Protein AF-A0A346N189-F1 (afdb_monomer_lite)

Sequence (257 aa):
MRCTSTSGGGLPRALQELLIETRAGWAGIQPTSTRVDRTERSDAQQIDHRMLDIAALAWSRTFGNPSFMGRSRSMNRIALWLLATMVFLLTALFVAGKGWIFERHRPEILNLVETAEPADRHLPEPTRELLLFSSRSTASYAARLAVMQFHPEAARLGTTNWQLTWATWSLLIYLHLSEDERLALIARLAPTGKGRLGLSATSRELFGRPLDSLSEEEAAMLVVLVKAPSFSDRPEALARMRDRLIAKWREQKATKR

Structure (mmCIF, N/CA/C/O backbone):
data_AF-A0A346N189-F1
#
_entry.id   AF-A0A346N189-F1
#
loop_
_atom_site.group_PDB
_atom_site.id
_atom_site.type_symbol
_atom_site.label_atom_id
_atom_site.label_alt_id
_atom_site.label_comp_id
_atom_site.label_asym_id
_atom_site.label_entity_id
_atom_site.label_seq_id
_atom_site.pdbx_PDB_ins_code
_atom_site.Cartn_x
_atom_site.Cartn_y
_atom_site.Cartn_z
_atom_site.occupancy
_atom_site.B_iso_or_equiv
_atom_site.auth_seq_id
_atom_site.auth_comp_id
_atom_site.auth_asym_id
_atom_site.auth_atom_id
_atom_site.pdbx_PDB_model_num
ATOM 1 N N . MET A 1 1 ? 5.290 -39.700 25.024 1.00 49.12 1 MET A N 1
ATOM 2 C CA . MET A 1 1 ? 5.034 -38.797 23.880 1.00 49.12 1 MET A CA 1
ATOM 3 C C . MET A 1 1 ? 5.501 -37.400 24.268 1.00 49.12 1 MET A C 1
ATOM 5 O O . MET A 1 1 ? 4.948 -36.843 25.204 1.00 49.12 1 MET A O 1
ATOM 9 N N . ARG A 1 2 ? 6.585 -36.888 23.666 1.00 34.78 2 ARG A N 1
ATOM 10 C CA . ARG A 1 2 ? 7.097 -35.526 23.912 1.00 34.78 2 ARG A CA 1
ATOM 11 C C . ARG A 1 2 ? 6.641 -34.633 22.765 1.00 34.78 2 ARG A C 1
ATOM 13 O O . ARG A 1 2 ? 7.046 -34.864 21.632 1.00 34.78 2 ARG A O 1
ATOM 20 N N . CYS A 1 3 ? 5.807 -33.646 23.068 1.00 42.56 3 CYS A N 1
ATOM 21 C CA . CYS A 1 3 ? 5.421 -32.602 22.128 1.00 42.56 3 CYS A CA 1
ATOM 22 C C . CYS A 1 3 ? 6.587 -31.622 21.968 1.00 42.56 3 CYS A C 1
ATOM 24 O O . CYS A 1 3 ? 6.973 -30.944 22.919 1.00 42.56 3 CYS A O 1
ATOM 26 N N . THR A 1 4 ? 7.167 -31.564 20.774 1.00 52.03 4 THR A N 1
ATOM 27 C CA . THR A 1 4 ? 8.130 -30.533 20.387 1.00 52.03 4 THR A CA 1
ATOM 28 C C . THR A 1 4 ? 7.371 -29.265 20.011 1.00 52.03 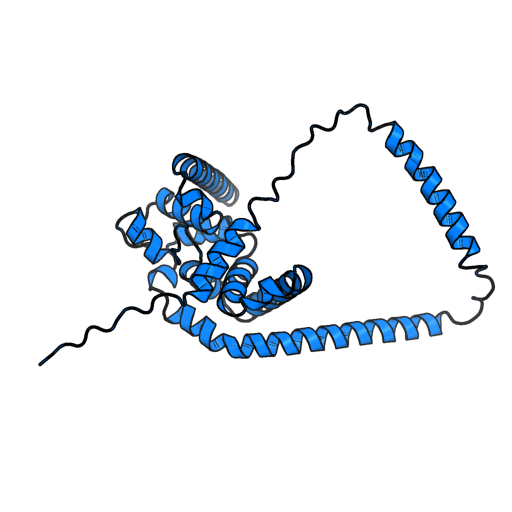4 THR A C 1
ATOM 30 O O . THR A 1 4 ? 6.634 -29.245 19.030 1.00 52.03 4 THR A O 1
ATOM 33 N N . SER A 1 5 ? 7.545 -28.225 20.825 1.00 43.84 5 SER A N 1
ATOM 34 C CA . SER A 1 5 ? 7.096 -26.855 20.573 1.00 43.84 5 SER A CA 1
ATOM 35 C C . SER A 1 5 ? 7.796 -26.293 19.333 1.00 43.84 5 SER A C 1
ATOM 37 O O . SER A 1 5 ? 9.021 -26.156 19.308 1.00 43.84 5 SER A O 1
ATOM 39 N N . THR A 1 6 ? 7.024 -25.989 18.292 1.00 42.91 6 THR A N 1
ATOM 40 C CA . THR A 1 6 ? 7.489 -25.283 17.097 1.00 42.91 6 THR A CA 1
ATOM 41 C C . THR A 1 6 ? 7.647 -23.804 17.445 1.00 42.91 6 THR A C 1
ATOM 43 O O . THR A 1 6 ? 6.675 -23.062 17.574 1.00 42.91 6 THR A O 1
ATOM 46 N N . SER A 1 7 ? 8.900 -23.398 17.648 1.00 45.69 7 SER A N 1
ATOM 47 C CA . SER A 1 7 ? 9.336 -22.015 17.840 1.00 45.69 7 SER A CA 1
ATOM 48 C C . SER A 1 7 ? 8.816 -21.123 16.706 1.00 45.69 7 SER A C 1
ATOM 50 O O . SER A 1 7 ? 9.059 -21.390 15.530 1.00 45.69 7 SER A O 1
ATOM 52 N N . GLY A 1 8 ? 8.060 -20.084 17.074 1.00 40.38 8 GLY A N 1
ATOM 53 C CA . GLY A 1 8 ? 7.509 -19.102 16.148 1.00 40.38 8 GLY A CA 1
ATOM 54 C C . GLY A 1 8 ? 8.612 -18.381 15.376 1.00 40.38 8 GLY A C 1
ATOM 55 O O . GLY A 1 8 ? 9.572 -17.883 15.963 1.00 40.38 8 GLY A O 1
ATOM 56 N N . GLY A 1 9 ? 8.456 -18.328 14.053 1.00 41.66 9 GLY A N 1
ATOM 57 C CA . GLY A 1 9 ? 9.347 -17.616 13.144 1.00 41.66 9 GLY A CA 1
ATOM 58 C C . GLY A 1 9 ? 9.345 -16.117 13.430 1.00 41.66 9 GLY A C 1
ATOM 59 O O . GLY A 1 9 ? 8.523 -15.373 12.901 1.00 41.66 9 GLY A O 1
ATOM 60 N N . GLY A 1 10 ? 10.270 -15.676 14.280 1.00 52.50 10 GLY A N 1
ATOM 61 C CA . GLY A 1 10 ? 10.614 -14.268 14.417 1.00 52.50 10 GLY A CA 1
ATOM 62 C C . GLY A 1 10 ? 11.229 -13.744 13.119 1.00 52.50 10 GLY A C 1
ATOM 63 O O . GLY A 1 10 ? 11.975 -14.452 12.441 1.00 52.50 10 GLY A O 1
ATOM 64 N N . LEU A 1 11 ? 10.916 -12.494 12.773 1.00 49.19 11 LEU A N 1
ATOM 65 C CA . LEU A 1 11 ? 11.524 -11.796 11.639 1.00 49.19 11 LEU A CA 1
ATOM 66 C C . LEU A 1 11 ? 13.060 -11.858 11.731 1.00 49.19 11 LEU A C 1
ATOM 68 O O . LEU A 1 11 ? 13.597 -11.588 12.813 1.00 49.19 11 LEU A O 1
ATOM 72 N N . PRO A 1 12 ? 13.770 -12.146 10.621 1.00 68.44 12 PRO A N 1
ATOM 73 C CA . PRO A 1 12 ? 15.226 -12.117 10.572 1.00 68.44 12 PRO A CA 1
ATOM 74 C C . PRO A 1 12 ? 15.754 -10.812 11.170 1.00 68.44 12 PRO A C 1
ATOM 76 O O . PRO A 1 12 ? 15.286 -9.730 10.817 1.00 68.44 12 PRO A O 1
ATOM 79 N N . ARG A 1 13 ? 16.750 -10.900 12.056 1.00 56.97 13 ARG A N 1
ATOM 80 C CA . ARG A 1 13 ? 17.366 -9.745 12.737 1.00 56.97 13 ARG A CA 1
ATOM 81 C C . ARG A 1 13 ? 17.772 -8.622 11.769 1.00 56.97 13 ARG A C 1
ATOM 83 O O . ARG A 1 13 ? 17.613 -7.451 12.089 1.00 56.97 13 ARG A O 1
ATOM 90 N N . ALA A 1 14 ? 18.176 -8.981 10.549 1.00 50.75 14 ALA A N 1
ATOM 91 C CA . ALA A 1 14 ? 18.496 -8.042 9.475 1.00 50.75 14 ALA A CA 1
ATOM 92 C C . ALA A 1 14 ? 17.311 -7.149 9.045 1.00 50.75 14 ALA A C 1
ATOM 94 O O . ALA A 1 14 ? 17.517 -5.980 8.735 1.00 50.75 14 ALA A O 1
ATOM 95 N N . LEU A 1 15 ? 16.073 -7.660 9.061 1.00 48.25 15 LEU A N 1
ATOM 96 C CA . LEU A 1 15 ? 14.867 -6.867 8.782 1.00 48.25 15 LEU A CA 1
ATOM 97 C C . LEU A 1 15 ? 14.514 -5.943 9.954 1.00 48.25 15 LEU A C 1
ATOM 99 O O . LEU A 1 15 ? 14.060 -4.822 9.731 1.00 48.25 15 LEU A O 1
ATOM 103 N N . GLN A 1 16 ? 14.768 -6.374 11.194 1.00 66.44 16 GLN A N 1
ATOM 104 C CA . GLN A 1 16 ? 14.564 -5.525 12.373 1.00 66.44 16 GLN A CA 1
ATOM 105 C C . GLN A 1 16 ? 15.540 -4.339 12.383 1.00 66.44 16 GLN A C 1
ATOM 107 O O . GLN A 1 16 ? 15.127 -3.210 12.637 1.00 66.44 16 GLN A O 1
ATOM 112 N N . GLU A 1 17 ? 16.809 -4.566 12.034 1.00 54.62 17 GLU A N 1
ATOM 113 C CA . GLU A 1 17 ? 17.823 -3.506 11.961 1.00 54.62 17 GLU A CA 1
ATOM 114 C C . GLU A 1 17 ? 17.572 -2.543 10.788 1.00 54.62 17 GLU A C 1
ATOM 116 O O . GLU A 1 17 ? 17.633 -1.327 10.977 1.00 54.62 17 GLU A O 1
ATOM 121 N N . LEU A 1 18 ? 17.148 -3.043 9.618 1.00 49.34 18 LEU A N 1
ATOM 122 C CA . LEU A 1 18 ? 16.787 -2.190 8.477 1.00 49.34 18 LEU A CA 1
ATOM 123 C C . LEU A 1 18 ? 15.575 -1.286 8.785 1.00 49.34 18 LEU A C 1
ATOM 125 O O . LEU A 1 18 ? 15.543 -0.124 8.374 1.00 49.34 18 LEU A O 1
ATOM 129 N N . LEU A 1 19 ? 14.586 -1.781 9.540 1.00 54.97 19 LEU A N 1
ATOM 130 C CA . LEU A 1 19 ? 13.422 -0.994 9.970 1.00 54.97 19 LEU A CA 1
ATOM 131 C C . LEU A 1 19 ? 13.787 0.095 10.994 1.00 54.97 19 LEU A C 1
ATOM 133 O O . LEU A 1 19 ? 13.159 1.156 11.001 1.00 54.97 19 LEU A O 1
ATOM 137 N N . ILE A 1 20 ? 14.812 -0.127 11.825 1.00 57.72 20 ILE A N 1
ATOM 138 C CA . ILE A 1 20 ? 15.336 0.878 12.764 1.00 57.72 20 ILE A CA 1
ATOM 139 C C . ILE A 1 20 ? 16.167 1.934 12.022 1.00 57.72 20 ILE A C 1
ATOM 141 O O . ILE A 1 20 ? 16.011 3.126 12.279 1.00 57.72 20 ILE A O 1
ATOM 145 N N . GLU A 1 21 ? 16.988 1.541 11.052 1.00 42.75 21 GLU A N 1
ATOM 146 C CA . GLU A 1 21 ? 17.835 2.473 10.296 1.00 42.75 21 GLU A CA 1
ATOM 147 C C . GLU A 1 21 ? 17.005 3.351 9.338 1.00 42.75 21 GLU A C 1
ATOM 149 O O . GLU A 1 21 ? 17.193 4.568 9.252 1.00 42.75 21 GLU A O 1
ATOM 154 N N . THR A 1 22 ? 15.952 2.778 8.742 1.00 48.91 22 THR A N 1
ATOM 155 C CA . THR A 1 22 ? 14.945 3.541 7.981 1.00 48.91 22 THR A CA 1
ATOM 156 C C . THR A 1 22 ? 14.143 4.491 8.890 1.00 48.91 22 THR A C 1
ATOM 158 O O . THR A 1 22 ? 13.596 5.481 8.415 1.00 48.91 22 THR A O 1
ATOM 161 N N . ARG A 1 23 ? 14.104 4.272 10.214 1.00 46.00 23 ARG A N 1
ATOM 162 C CA . ARG A 1 23 ? 13.470 5.193 11.181 1.00 46.00 23 ARG A CA 1
ATOM 163 C C . ARG A 1 23 ? 14.295 6.469 11.399 1.00 46.00 23 ARG A C 1
ATOM 165 O O . ARG A 1 23 ? 13.706 7.518 11.652 1.00 46.00 23 ARG A O 1
ATOM 172 N N . ALA A 1 24 ? 15.623 6.405 11.270 1.00 42.59 24 ALA A N 1
ATOM 173 C CA . ALA A 1 24 ? 16.519 7.546 11.486 1.00 42.59 24 ALA A CA 1
ATOM 174 C C . ALA A 1 24 ? 16.583 8.499 10.276 1.00 42.59 24 ALA A C 1
ATOM 176 O O . ALA A 1 24 ? 16.612 9.716 10.451 1.00 42.59 24 ALA A O 1
ATOM 177 N N . GLY A 1 25 ? 16.510 7.973 9.047 1.00 35.97 25 GLY A N 1
ATOM 178 C CA . GLY A 1 25 ? 16.603 8.786 7.823 1.00 35.97 25 GLY A CA 1
ATOM 179 C C . GLY A 1 25 ? 15.397 9.695 7.535 1.00 35.97 25 GLY A C 1
ATOM 180 O O . GLY A 1 25 ? 15.508 10.630 6.747 1.00 35.97 25 GLY A O 1
ATOM 181 N N . TRP A 1 26 ? 14.244 9.460 8.172 1.00 45.62 26 TRP A N 1
ATOM 182 C CA . TRP A 1 26 ? 12.984 10.152 7.845 1.00 45.62 26 TRP A CA 1
ATOM 183 C C . TRP A 1 26 ? 12.542 11.204 8.874 1.00 45.62 26 TRP A C 1
ATOM 185 O O . TRP A 1 26 ? 11.567 11.915 8.636 1.00 45.62 26 TRP A O 1
ATOM 195 N N . ALA A 1 27 ? 13.266 11.368 9.986 1.00 40.38 27 ALA A N 1
ATOM 196 C CA . ALA A 1 27 ? 13.008 12.439 10.954 1.00 40.38 27 ALA A CA 1
ATOM 197 C C . ALA A 1 27 ? 13.572 13.814 10.519 1.00 40.38 27 ALA A C 1
ATOM 199 O O . ALA A 1 27 ? 13.244 14.824 11.136 1.00 40.38 27 ALA A O 1
ATOM 200 N N . GLY A 1 28 ? 14.389 13.868 9.458 1.00 36.78 28 GLY A N 1
ATOM 201 C CA . GLY A 1 28 ? 15.152 15.059 9.054 1.00 36.78 28 GLY A CA 1
ATOM 202 C C . GLY A 1 28 ? 14.559 15.929 7.938 1.00 36.78 28 GLY A C 1
ATOM 203 O O . GLY A 1 28 ? 15.157 16.944 7.603 1.00 36.78 28 GLY A O 1
ATOM 204 N N . ILE A 1 29 ? 13.405 15.582 7.355 1.00 39.12 29 ILE A N 1
ATOM 205 C CA . ILE A 1 29 ? 12.776 16.378 6.280 1.00 39.12 29 ILE A CA 1
ATOM 206 C C . ILE A 1 29 ? 11.465 16.984 6.793 1.00 39.12 29 ILE A C 1
ATOM 208 O O . ILE A 1 29 ? 10.372 16.693 6.314 1.00 39.12 29 ILE A O 1
ATOM 212 N N . GLN A 1 30 ? 11.568 17.812 7.830 1.00 36.16 30 GLN A N 1
ATOM 213 C CA . GLN A 1 30 ? 10.567 18.845 8.085 1.00 36.16 30 GLN A CA 1
ATOM 214 C C . GLN A 1 30 ? 10.975 20.047 7.224 1.00 36.16 30 GLN A C 1
ATOM 216 O O . GLN A 1 30 ? 12.081 20.551 7.421 1.00 36.16 30 GLN A O 1
ATOM 221 N N . PRO A 1 31 ? 10.154 20.517 6.269 1.00 40.19 31 PRO A N 1
ATOM 222 C CA . PRO A 1 31 ? 10.397 21.815 5.662 1.00 40.19 31 PRO A CA 1
ATOM 223 C C . PRO A 1 31 ? 10.294 22.849 6.782 1.00 40.19 31 PRO A C 1
ATOM 225 O O . PRO A 1 31 ? 9.215 23.087 7.325 1.00 40.19 31 PRO A O 1
ATOM 228 N N . THR A 1 32 ? 11.429 23.419 7.175 1.00 42.50 32 THR A N 1
ATOM 229 C CA . THR A 1 32 ? 11.457 24.608 8.015 1.00 42.50 32 THR A CA 1
ATOM 230 C C . THR A 1 32 ? 10.647 25.667 7.281 1.00 42.50 32 THR A C 1
ATOM 232 O O . THR A 1 32 ? 11.029 26.131 6.210 1.00 42.50 32 THR A O 1
ATOM 235 N N . SER A 1 33 ? 9.470 26.004 7.810 1.00 42.69 33 SER A N 1
ATOM 236 C CA . SER A 1 33 ? 8.679 27.118 7.305 1.00 42.69 33 SER A CA 1
ATOM 237 C C . SER A 1 33 ? 9.413 28.401 7.679 1.00 42.69 33 SER A C 1
ATOM 239 O O . SER A 1 33 ? 9.107 29.043 8.685 1.00 42.69 33 SER A O 1
ATOM 241 N N . THR A 1 34 ? 10.434 28.756 6.907 1.00 48.66 34 THR A N 1
ATOM 242 C CA . THR A 1 34 ? 10.957 30.111 6.914 1.00 48.66 34 THR A CA 1
ATOM 243 C C . THR A 1 34 ? 9.815 31.002 6.442 1.00 48.66 34 THR A C 1
ATOM 245 O O . THR A 1 34 ? 9.287 30.882 5.337 1.00 48.66 34 THR A O 1
ATOM 248 N N . ARG A 1 35 ? 9.339 31.837 7.364 1.00 51.81 35 ARG A N 1
ATOM 249 C CA . ARG A 1 35 ? 8.385 32.905 7.103 1.00 51.81 35 ARG A CA 1
ATOM 250 C C . ARG A 1 35 ? 9.100 33.896 6.186 1.00 51.81 35 ARG A C 1
ATOM 252 O O . ARG A 1 35 ? 9.824 34.754 6.668 1.00 51.81 35 ARG A O 1
ATOM 259 N N . VAL A 1 36 ? 8.976 33.691 4.876 1.00 51.78 36 VAL A N 1
ATOM 260 C CA . VAL A 1 36 ? 9.537 34.589 3.862 1.00 51.78 36 VAL A CA 1
ATOM 261 C C . VAL A 1 36 ? 8.781 35.906 3.956 1.00 51.78 36 VAL A C 1
ATOM 263 O O . VAL A 1 36 ? 7.570 35.958 3.719 1.00 51.78 36 VAL A O 1
ATOM 266 N N . ASP A 1 37 ? 9.504 36.937 4.377 1.00 52.53 37 ASP A N 1
ATOM 267 C CA . ASP A 1 37 ? 9.003 38.294 4.500 1.00 52.53 37 ASP A CA 1
ATOM 268 C C . ASP A 1 37 ? 8.640 38.831 3.108 1.00 52.53 37 ASP A C 1
ATOM 270 O O . ASP A 1 37 ? 9.346 38.620 2.119 1.00 52.53 37 ASP A O 1
ATOM 274 N N . ARG A 1 38 ? 7.465 39.450 2.991 1.00 53.94 38 ARG A N 1
ATOM 275 C CA . ARG A 1 38 ? 6.795 39.699 1.697 1.00 53.94 38 ARG A CA 1
ATOM 276 C C . ARG A 1 38 ? 7.433 40.838 0.888 1.00 53.94 38 ARG A C 1
ATOM 278 O O . ARG A 1 38 ? 7.030 41.070 -0.249 1.00 53.94 38 ARG A O 1
ATOM 285 N N . THR A 1 39 ? 8.408 41.538 1.454 1.00 53.75 39 THR A N 1
ATOM 286 C CA . THR A 1 39 ? 9.046 42.736 0.892 1.00 53.75 39 THR A CA 1
ATOM 287 C C . THR A 1 39 ? 10.260 42.445 0.003 1.00 53.75 39 THR A C 1
ATOM 289 O O . THR A 1 39 ? 10.600 43.286 -0.818 1.00 53.75 39 THR A O 1
ATOM 292 N N . GLU A 1 40 ? 10.842 41.242 0.045 1.00 50.34 40 GLU A N 1
ATOM 293 C CA . GLU A 1 40 ? 12.015 40.862 -0.774 1.00 50.34 40 GLU A CA 1
ATOM 294 C C . GLU A 1 40 ? 11.670 40.320 -2.178 1.00 50.34 40 GLU A C 1
ATOM 296 O O . GLU A 1 40 ? 12.541 39.920 -2.949 1.00 50.34 40 GLU A O 1
ATOM 301 N N . ARG A 1 41 ? 10.382 40.287 -2.548 1.00 50.09 41 ARG A N 1
ATOM 302 C CA . ARG A 1 41 ? 9.936 39.708 -3.830 1.00 50.09 41 ARG A CA 1
ATOM 303 C C . ARG A 1 41 ? 10.073 40.649 -5.029 1.00 50.09 41 ARG A C 1
ATOM 305 O O . ARG A 1 41 ? 9.987 40.173 -6.156 1.00 50.09 41 ARG A O 1
ATOM 312 N N . SER A 1 42 ? 10.270 41.948 -4.801 1.00 54.41 42 SER A N 1
ATOM 313 C CA . SER A 1 42 ? 10.353 42.937 -5.884 1.00 54.41 42 SER A CA 1
ATOM 314 C C . SER A 1 42 ? 11.730 42.962 -6.557 1.00 54.41 42 SER A C 1
ATOM 316 O O . SER A 1 42 ? 11.807 43.125 -7.772 1.00 54.41 42 SER A O 1
ATOM 318 N N . ASP A 1 43 ? 12.807 42.709 -5.810 1.00 53.69 43 ASP A N 1
ATOM 319 C CA . ASP A 1 43 ? 14.173 42.847 -6.339 1.00 53.69 43 ASP A CA 1
ATOM 320 C C . ASP A 1 43 ? 14.673 41.559 -7.011 1.00 53.69 43 ASP A C 1
ATOM 322 O O . ASP A 1 43 ? 15.407 41.603 -8.001 1.00 53.69 43 ASP A O 1
ATOM 326 N N . ALA A 1 44 ? 14.195 40.393 -6.559 1.00 54.62 44 ALA A N 1
ATOM 327 C CA . ALA A 1 44 ? 14.525 39.105 -7.171 1.00 54.62 44 ALA A CA 1
ATOM 328 C C . ALA A 1 44 ? 13.966 38.960 -8.600 1.00 54.62 44 ALA A C 1
ATOM 330 O O . ALA A 1 44 ? 14.571 38.287 -9.433 1.00 54.62 44 ALA A O 1
ATOM 331 N N . GLN A 1 45 ? 12.851 39.628 -8.920 1.00 55.62 45 GLN A N 1
ATOM 332 C CA . GLN A 1 45 ? 12.254 39.566 -10.258 1.00 55.62 45 GLN A CA 1
ATOM 333 C C . GLN A 1 45 ? 13.018 40.416 -11.290 1.00 55.62 45 GLN A C 1
ATOM 335 O O . GLN A 1 45 ? 12.954 40.140 -12.487 1.00 55.62 45 GLN A O 1
ATOM 340 N N . GLN A 1 46 ? 13.784 41.420 -10.846 1.00 53.41 46 GLN A N 1
ATOM 341 C CA . GLN A 1 46 ? 14.547 42.297 -11.738 1.00 53.41 46 GLN A CA 1
ATOM 342 C C . GLN A 1 46 ? 15.931 41.729 -12.109 1.00 53.41 46 GLN A C 1
ATOM 344 O O . GLN A 1 46 ? 16.487 42.088 -13.149 1.00 53.41 46 GLN A O 1
ATOM 349 N N . ILE A 1 47 ? 16.472 40.804 -11.308 1.00 58.47 47 ILE A N 1
ATOM 350 C CA . ILE A 1 47 ? 17.767 40.148 -11.566 1.00 58.47 47 ILE A CA 1
ATOM 351 C C . ILE A 1 47 ? 17.637 39.019 -12.609 1.00 58.47 47 ILE A C 1
ATOM 353 O O . ILE A 1 47 ? 18.565 38.795 -13.390 1.00 58.47 47 ILE A O 1
ATOM 357 N N . ASP A 1 48 ? 16.476 38.366 -12.699 1.00 60.19 48 ASP A N 1
ATOM 358 C CA . ASP A 1 48 ? 16.293 37.171 -13.538 1.00 60.19 48 ASP A CA 1
ATOM 359 C C . ASP A 1 48 ? 16.329 37.476 -15.050 1.00 60.19 48 ASP A C 1
ATOM 361 O O . ASP A 1 48 ? 16.928 36.743 -15.840 1.00 60.19 48 ASP A O 1
ATOM 365 N N . HIS A 1 49 ? 15.786 38.622 -15.473 1.00 66.19 49 HIS A N 1
ATOM 366 C CA . HIS A 1 49 ? 15.770 38.993 -16.893 1.00 66.19 49 HIS A CA 1
ATOM 367 C C . HIS A 1 49 ? 17.174 39.256 -17.463 1.00 66.19 49 HIS A C 1
ATOM 369 O O . HIS A 1 49 ? 17.462 38.858 -18.590 1.00 66.19 49 HIS A O 1
ATOM 375 N N . ARG A 1 50 ? 18.088 39.845 -16.676 1.00 72.81 50 ARG A N 1
ATOM 376 C CA . ARG A 1 50 ? 19.464 40.115 -17.134 1.00 72.81 50 ARG A CA 1
ATOM 377 C C . ARG A 1 50 ? 20.314 38.848 -17.247 1.00 72.81 50 ARG A C 1
ATOM 379 O O . ARG A 1 50 ? 21.175 38.777 -18.119 1.00 72.81 50 ARG A O 1
ATOM 386 N N . MET A 1 51 ? 20.074 37.846 -16.398 1.00 73.56 51 MET A N 1
ATOM 387 C CA . MET A 1 51 ? 20.752 36.546 -16.488 1.00 73.56 51 MET A CA 1
ATOM 388 C C . MET A 1 51 ? 20.307 35.760 -17.727 1.00 73.56 51 MET A C 1
ATOM 390 O O . MET A 1 51 ? 21.147 35.149 -18.389 1.00 73.56 51 MET A O 1
ATOM 394 N N . LEU A 1 52 ? 19.020 35.824 -18.089 1.00 74.75 52 LEU A N 1
ATOM 395 C CA . LEU A 1 52 ? 18.506 35.190 -19.307 1.00 74.75 52 LEU A CA 1
ATOM 396 C C . LEU A 1 52 ? 19.097 35.809 -20.582 1.00 74.75 52 LEU A C 1
ATOM 398 O O . LEU A 1 52 ? 19.468 35.064 -21.488 1.00 74.75 52 LEU A O 1
ATOM 402 N N . ASP A 1 53 ? 19.282 37.131 -20.631 1.00 78.69 53 ASP A N 1
ATOM 403 C CA . ASP A 1 53 ? 19.915 37.800 -21.777 1.00 78.69 53 ASP A CA 1
ATOM 404 C C . ASP A 1 53 ? 21.401 37.426 -21.921 1.00 78.69 53 ASP A C 1
ATOM 406 O O . ASP A 1 53 ? 21.883 37.169 -23.028 1.00 78.69 53 ASP A O 1
ATOM 410 N N . ILE A 1 54 ? 22.134 37.322 -20.805 1.00 79.50 54 ILE A N 1
ATOM 411 C CA . ILE A 1 54 ? 23.545 36.902 -20.807 1.00 79.50 54 ILE A CA 1
ATOM 412 C C . ILE A 1 54 ? 23.672 35.427 -21.212 1.00 79.50 54 ILE A C 1
ATOM 414 O O . ILE A 1 54 ? 24.542 35.085 -22.016 1.00 79.50 54 ILE A O 1
ATOM 418 N N . ALA A 1 55 ? 22.789 34.556 -20.715 1.00 76.88 55 ALA A N 1
ATOM 419 C CA . ALA A 1 55 ? 22.756 33.150 -21.104 1.00 76.88 55 ALA A CA 1
ATOM 420 C C . ALA A 1 55 ? 22.392 32.978 -22.589 1.00 76.88 55 ALA A C 1
ATOM 422 O O . ALA A 1 55 ? 23.022 32.178 -23.279 1.00 76.88 55 ALA A O 1
ATOM 423 N N . ALA A 1 56 ? 21.449 33.765 -23.117 1.00 74.25 56 ALA A N 1
ATOM 424 C CA . ALA A 1 56 ? 21.083 33.757 -24.534 1.00 74.25 56 ALA A CA 1
ATOM 425 C C . ALA A 1 56 ? 22.223 34.268 -25.439 1.00 74.25 56 ALA A C 1
ATOM 427 O O . ALA A 1 56 ? 22.485 33.700 -26.506 1.00 74.25 56 ALA A O 1
ATOM 428 N N . LEU A 1 57 ? 22.965 35.292 -25.004 1.00 78.50 57 LEU A N 1
ATOM 429 C CA . LEU A 1 57 ? 24.152 35.788 -25.710 1.00 78.50 57 LEU A CA 1
ATOM 430 C C . LEU A 1 57 ? 25.308 34.781 -25.677 1.00 78.50 57 LEU A C 1
ATOM 432 O O . LEU A 1 57 ? 25.950 34.556 -26.702 1.00 78.50 57 LEU A O 1
ATOM 436 N N . ALA A 1 58 ? 25.550 34.124 -24.541 1.00 79.38 58 ALA A N 1
ATOM 437 C CA . ALA A 1 58 ? 26.552 33.065 -24.434 1.00 79.38 58 ALA A CA 1
ATOM 438 C C . ALA A 1 58 ? 26.173 31.842 -25.286 1.00 79.38 58 ALA A C 1
ATOM 440 O O . ALA A 1 58 ? 27.011 31.305 -26.014 1.00 79.38 58 ALA A O 1
ATOM 441 N N . TRP A 1 59 ? 24.901 31.439 -25.271 1.00 73.75 59 TRP A N 1
ATOM 442 C CA . TRP A 1 59 ? 24.390 30.337 -26.084 1.00 73.75 59 TRP A CA 1
ATOM 443 C C . TRP A 1 59 ? 24.511 30.629 -27.584 1.00 73.75 59 TRP A C 1
ATOM 445 O O . TRP A 1 59 ? 25.045 29.809 -28.325 1.00 73.75 59 TRP A O 1
ATOM 455 N N . SER A 1 60 ? 24.101 31.815 -28.040 1.00 72.19 60 SER A N 1
ATOM 456 C CA . SER A 1 60 ? 24.197 32.194 -29.460 1.00 72.19 60 SER A CA 1
ATOM 457 C C . SER A 1 60 ? 25.641 32.322 -29.965 1.00 72.19 60 SER A C 1
ATOM 459 O O . SER A 1 60 ? 25.902 32.036 -31.134 1.00 72.19 60 SER A O 1
ATOM 461 N N . ARG A 1 61 ? 26.598 32.676 -29.093 1.00 77.31 61 ARG A N 1
ATOM 462 C CA . ARG A 1 61 ? 28.037 32.671 -29.420 1.00 77.31 61 ARG A CA 1
ATOM 463 C C . ARG A 1 61 ? 28.630 31.269 -29.509 1.00 77.31 61 ARG A C 1
ATOM 465 O O . ARG A 1 61 ? 29.527 31.049 -30.317 1.00 77.31 61 ARG A O 1
ATOM 472 N N . THR A 1 62 ? 28.151 30.347 -28.677 1.00 77.25 62 THR A N 1
ATOM 473 C CA . THR A 1 62 ? 28.699 28.984 -28.588 1.00 77.25 62 THR A CA 1
ATOM 474 C C . THR A 1 62 ? 28.081 28.061 -29.644 1.00 77.25 62 THR A C 1
ATOM 476 O O . THR A 1 62 ? 28.761 27.197 -30.189 1.00 77.25 62 THR A O 1
ATOM 479 N N . PHE A 1 63 ? 26.816 28.288 -30.005 1.00 71.31 63 PHE A N 1
ATOM 480 C CA . PHE A 1 63 ? 26.057 27.502 -30.984 1.00 71.31 63 PHE A CA 1
ATOM 481 C C . PHE A 1 63 ? 25.783 28.304 -32.264 1.00 71.31 63 PHE A C 1
ATOM 483 O O . PHE A 1 63 ? 24.637 28.497 -32.665 1.00 71.31 63 PHE A O 1
ATOM 490 N N . GLY A 1 64 ? 26.860 28.806 -32.869 1.00 53.09 64 GLY A N 1
ATOM 491 C CA . GLY A 1 64 ? 26.860 29.766 -33.970 1.00 53.09 64 GLY A CA 1
ATOM 492 C C . GLY A 1 64 ? 25.876 29.523 -35.128 1.00 53.09 64 GLY A C 1
ATOM 493 O O . GLY A 1 64 ? 25.612 28.403 -35.549 1.00 53.09 64 GLY A O 1
ATOM 494 N N . ASN A 1 65 ? 25.402 30.654 -35.657 1.00 54.53 65 ASN A N 1
ATOM 495 C CA . ASN A 1 65 ? 24.874 30.933 -36.999 1.00 54.53 65 ASN A CA 1
ATOM 496 C C . ASN A 1 65 ? 24.022 29.826 -37.691 1.00 54.53 65 ASN A C 1
ATOM 498 O O . ASN A 1 65 ? 24.567 28.932 -38.340 1.00 54.53 65 ASN A O 1
ATOM 502 N N . PRO A 1 66 ? 22.674 29.929 -37.689 1.00 57.78 66 PRO A N 1
ATOM 503 C CA . PRO A 1 66 ? 21.765 28.937 -38.287 1.00 57.78 66 PRO A CA 1
ATOM 504 C C . PRO A 1 66 ? 21.757 28.900 -39.831 1.00 57.78 66 PRO A C 1
ATOM 506 O O . PRO A 1 66 ? 20.941 28.201 -40.434 1.00 57.78 66 PRO A O 1
ATOM 509 N N . SER A 1 67 ? 22.663 29.612 -40.505 1.00 60.81 67 SER A N 1
ATOM 510 C CA . SER A 1 67 ? 22.733 29.679 -41.974 1.00 60.81 67 SER A CA 1
ATOM 511 C C . SER A 1 67 ? 23.196 28.378 -42.654 1.00 60.81 67 SER A C 1
ATOM 513 O O . SER A 1 67 ? 23.099 28.266 -43.873 1.00 60.81 67 SER A O 1
ATOM 515 N N . PHE A 1 68 ? 23.584 27.344 -41.896 1.00 55.75 68 PHE A N 1
ATOM 516 C CA . PHE A 1 68 ? 23.897 26.011 -42.437 1.00 55.75 68 PHE A CA 1
ATOM 517 C C . PHE A 1 68 ? 22.682 25.056 -42.567 1.00 55.75 68 PHE A C 1
ATOM 519 O O . PHE A 1 68 ? 22.842 23.908 -42.975 1.00 55.75 68 PHE A O 1
ATOM 526 N N . MET A 1 69 ? 21.449 25.504 -42.277 1.00 54.84 69 MET A N 1
ATOM 527 C CA . MET A 1 69 ? 20.224 24.670 -42.285 1.00 54.84 69 MET A CA 1
ATOM 528 C C . MET A 1 69 ? 19.334 24.817 -43.540 1.00 54.84 69 MET A C 1
ATOM 530 O O . MET A 1 69 ? 18.108 24.754 -43.469 1.00 54.84 69 MET A O 1
ATOM 534 N N . GLY A 1 70 ? 19.927 24.968 -44.727 1.00 59.84 70 GLY A N 1
ATOM 535 C CA . GLY A 1 70 ? 19.176 25.041 -45.992 1.00 59.84 70 GLY A CA 1
ATOM 536 C C . GLY A 1 70 ? 18.699 23.695 -46.567 1.00 59.84 70 GLY A C 1
ATOM 537 O O . GLY A 1 70 ? 17.911 23.673 -47.510 1.00 59.84 70 GLY A O 1
ATOM 538 N N . ARG A 1 71 ? 19.158 22.549 -46.042 1.00 55.19 71 ARG A N 1
ATOM 539 C CA . ARG A 1 71 ? 18.915 21.235 -46.667 1.00 55.19 71 ARG A CA 1
ATOM 540 C C . ARG A 1 71 ? 18.887 20.109 -45.625 1.00 55.19 71 ARG A C 1
ATOM 542 O O . ARG A 1 71 ? 19.932 19.584 -45.275 1.00 55.19 71 ARG A O 1
ATOM 549 N N . SER A 1 72 ? 17.694 19.765 -45.122 1.00 60.66 72 SER A N 1
ATOM 550 C CA . SER A 1 72 ? 17.277 18.412 -44.659 1.00 60.66 72 SER A CA 1
ATOM 551 C C . SER A 1 72 ? 16.271 18.423 -43.492 1.00 60.66 72 SER A C 1
ATOM 553 O O . SER A 1 72 ? 16.440 17.772 -42.462 1.00 60.66 72 SER A O 1
ATOM 555 N N . ARG A 1 73 ? 15.107 19.062 -43.678 1.00 71.12 73 ARG A N 1
ATOM 556 C CA . ARG A 1 73 ? 13.959 18.827 -42.773 1.00 71.12 73 ARG A CA 1
ATOM 557 C C . ARG A 1 73 ? 13.609 17.331 -42.630 1.00 71.12 73 ARG A C 1
ATOM 559 O O . ARG A 1 73 ? 13.008 16.943 -41.634 1.00 71.12 73 ARG A O 1
ATOM 566 N N . SER A 1 74 ? 13.993 16.495 -43.600 1.00 72.88 74 SER A N 1
ATOM 567 C CA . SER A 1 74 ? 13.849 15.037 -43.568 1.00 72.88 74 SER A CA 1
ATOM 568 C C . SER A 1 74 ? 14.877 14.314 -42.682 1.00 72.88 74 SER A C 1
ATOM 570 O O . SER A 1 74 ? 14.475 13.407 -41.957 1.00 72.88 74 SER A O 1
ATOM 572 N N . MET A 1 75 ? 16.161 14.704 -42.661 1.00 77.75 75 MET A N 1
ATOM 573 C CA . MET A 1 75 ? 17.183 14.004 -41.852 1.00 77.75 75 MET A CA 1
ATOM 574 C C . MET A 1 75 ? 16.955 14.187 -40.350 1.00 77.75 75 MET A C 1
ATOM 576 O O . MET A 1 75 ? 17.074 13.221 -39.600 1.00 77.75 75 MET A O 1
ATOM 580 N N . ASN A 1 76 ? 16.525 15.375 -39.913 1.00 84.69 76 ASN A N 1
ATOM 581 C CA . ASN A 1 76 ? 16.237 15.620 -38.495 1.00 84.69 76 ASN A CA 1
ATOM 582 C C . ASN A 1 76 ? 15.080 14.754 -37.978 1.00 84.69 76 ASN A C 1
ATOM 584 O O . ASN A 1 76 ? 15.098 14.318 -36.830 1.00 84.69 76 ASN A O 1
ATOM 588 N N . ARG A 1 77 ? 14.086 14.459 -38.828 1.00 88.25 77 ARG A N 1
ATOM 589 C CA . ARG A 1 77 ? 12.971 13.575 -38.462 1.00 88.25 77 ARG A CA 1
ATOM 590 C C . ARG A 1 77 ? 13.447 12.143 -38.273 1.00 88.25 77 ARG A C 1
ATOM 592 O O . ARG A 1 77 ? 13.091 11.530 -37.277 1.00 88.25 77 ARG A O 1
ATOM 599 N N . ILE A 1 78 ? 14.263 11.627 -39.194 1.00 90.94 78 ILE A N 1
ATOM 600 C CA . ILE A 1 78 ? 14.794 10.261 -39.098 1.00 90.94 78 ILE A CA 1
ATOM 601 C C . ILE A 1 78 ? 15.649 10.115 -37.835 1.00 90.94 78 ILE A C 1
ATOM 603 O O . ILE A 1 78 ? 15.433 9.185 -37.066 1.00 90.94 78 ILE A O 1
ATOM 607 N N . ALA A 1 79 ? 16.554 11.063 -37.572 1.00 89.69 79 ALA A N 1
ATOM 608 C CA . ALA A 1 79 ? 17.375 11.051 -36.363 1.00 89.69 79 ALA A CA 1
ATOM 609 C C . ALA A 1 79 ? 16.524 11.078 -35.079 1.00 89.69 79 ALA A C 1
ATOM 611 O O . ALA A 1 79 ? 16.779 10.309 -34.154 1.00 89.69 79 ALA A O 1
ATOM 612 N N . LEU A 1 80 ? 15.474 11.907 -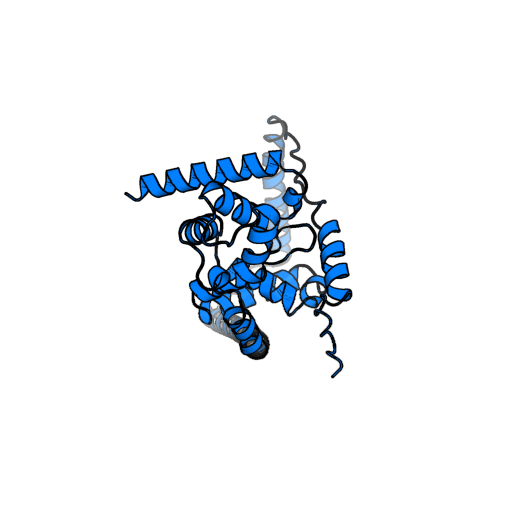35.042 1.00 93.62 80 LEU A N 1
ATOM 613 C CA . LEU A 1 80 ? 14.550 11.966 -33.910 1.00 93.62 80 LEU A CA 1
ATOM 614 C C . LEU A 1 80 ? 13.774 10.651 -33.720 1.00 93.62 80 LEU A C 1
ATOM 616 O O . LEU A 1 80 ? 13.645 10.185 -32.592 1.00 93.62 80 LEU A O 1
ATOM 620 N N . TRP A 1 81 ? 13.297 10.027 -34.803 1.00 96.38 81 TRP A N 1
ATOM 621 C CA . TRP A 1 81 ? 12.626 8.722 -34.751 1.00 96.38 81 TRP A CA 1
ATOM 622 C C . TRP A 1 81 ? 13.559 7.609 -34.267 1.00 96.38 81 TRP A C 1
ATOM 624 O O . TRP A 1 81 ? 13.147 6.789 -33.447 1.00 96.38 81 TRP A O 1
ATOM 634 N N . LEU A 1 82 ? 14.816 7.593 -34.720 1.00 96.31 82 LEU A N 1
ATOM 635 C CA . LEU A 1 82 ? 15.819 6.632 -34.254 1.00 96.31 82 LEU A CA 1
ATOM 636 C C . LEU A 1 82 ? 16.110 6.811 -32.761 1.00 96.31 82 LEU A C 1
ATOM 638 O O . LEU A 1 82 ? 16.107 5.830 -32.020 1.00 96.31 82 LEU A O 1
ATOM 642 N N . LEU A 1 83 ? 16.283 8.054 -32.302 1.00 95.31 83 LEU A N 1
ATOM 643 C CA . LEU A 1 83 ? 16.475 8.363 -30.884 1.00 95.31 83 LEU A CA 1
ATOM 644 C C . LEU A 1 83 ? 15.268 7.924 -30.045 1.00 95.31 83 LEU A C 1
ATOM 646 O O . LEU A 1 83 ? 15.439 7.246 -29.034 1.00 95.31 83 LEU A O 1
ATOM 650 N N . ALA A 1 84 ? 14.051 8.258 -30.478 1.00 96.00 84 ALA A N 1
ATOM 651 C CA . ALA A 1 84 ? 12.825 7.861 -29.792 1.00 96.00 84 ALA A CA 1
ATOM 652 C C . ALA A 1 84 ? 12.682 6.333 -29.717 1.00 96.00 84 ALA A C 1
ATOM 654 O O . ALA A 1 84 ? 12.365 5.792 -28.658 1.00 96.00 84 ALA A O 1
ATOM 655 N N . THR A 1 85 ? 12.982 5.630 -30.812 1.00 96.75 85 THR A N 1
ATOM 656 C CA . THR A 1 85 ? 12.951 4.161 -30.870 1.00 96.75 85 THR A CA 1
ATOM 657 C C . THR A 1 85 ? 13.985 3.549 -29.930 1.00 96.75 85 THR A C 1
ATOM 659 O O . THR A 1 85 ? 13.670 2.619 -29.193 1.00 96.75 85 THR A O 1
ATOM 662 N N . MET A 1 86 ? 15.203 4.094 -29.890 1.00 97.12 86 MET A N 1
ATOM 663 C CA . MET A 1 86 ? 16.248 3.636 -28.975 1.00 97.12 86 MET A CA 1
ATOM 664 C C . MET A 1 86 ? 15.828 3.810 -27.508 1.00 97.12 86 MET A C 1
ATOM 666 O O . MET A 1 86 ? 15.938 2.871 -26.723 1.00 97.12 86 MET A O 1
ATOM 670 N N . VAL A 1 87 ? 15.290 4.978 -27.141 1.00 95.88 87 VAL A N 1
ATOM 671 C CA . VAL A 1 87 ? 14.782 5.242 -25.782 1.00 95.88 87 VAL A CA 1
ATOM 672 C C . VAL A 1 87 ? 13.629 4.300 -25.429 1.00 95.88 87 VAL A C 1
ATOM 674 O O . VAL A 1 87 ? 13.578 3.777 -24.312 1.00 95.88 87 VAL A O 1
ATOM 677 N N . PHE A 1 88 ? 12.726 4.044 -26.377 1.00 95.88 88 PHE A N 1
ATOM 678 C CA . PHE A 1 88 ? 11.626 3.102 -26.199 1.00 95.88 88 PHE A CA 1
ATOM 679 C C . PHE A 1 88 ? 12.137 1.679 -25.948 1.00 95.88 88 PHE A C 1
ATOM 681 O O . PHE A 1 88 ? 11.726 1.058 -24.973 1.00 95.88 88 PHE A O 1
ATOM 688 N N . LEU A 1 89 ? 13.074 1.184 -26.761 1.00 96.75 89 LEU A N 1
ATOM 689 C CA . LEU A 1 89 ? 13.654 -0.153 -26.597 1.00 96.75 89 LEU A CA 1
ATOM 690 C C . LEU A 1 89 ? 14.393 -0.305 -25.264 1.00 96.75 89 LEU A C 1
ATOM 692 O O . LEU A 1 89 ? 14.221 -1.316 -24.587 1.00 96.75 89 LEU A O 1
ATOM 696 N N . LEU A 1 90 ? 15.165 0.704 -24.849 1.00 93.56 90 LEU A N 1
ATOM 697 C CA . LEU A 1 90 ? 15.851 0.691 -23.553 1.00 93.56 90 LEU A CA 1
ATOM 698 C C . LEU A 1 90 ? 14.860 0.654 -22.386 1.00 93.56 90 LEU A C 1
ATOM 700 O O . LEU A 1 90 ? 15.056 -0.084 -21.421 1.00 93.56 90 LEU A O 1
ATOM 704 N N . THR A 1 91 ? 13.766 1.406 -22.496 1.00 89.50 91 THR A N 1
ATOM 705 C CA . THR A 1 91 ? 12.701 1.423 -21.488 1.00 89.50 91 THR A CA 1
ATOM 706 C C . THR A 1 91 ? 11.953 0.090 -21.459 1.00 89.50 91 THR A C 1
ATOM 708 O O . THR A 1 91 ? 11.724 -0.457 -20.384 1.00 89.50 91 THR A O 1
ATOM 711 N N . ALA A 1 92 ? 11.620 -0.473 -22.623 1.00 91.25 92 ALA A N 1
ATOM 712 C CA . ALA A 1 92 ? 10.977 -1.777 -22.743 1.00 91.25 92 ALA A CA 1
ATOM 713 C C . ALA A 1 92 ? 11.851 -2.891 -22.151 1.00 91.25 92 ALA A C 1
ATOM 715 O O . ALA A 1 92 ? 11.353 -3.711 -21.385 1.00 91.25 92 ALA A O 1
ATOM 716 N N . LEU A 1 93 ? 13.159 -2.881 -22.428 1.00 93.19 93 LEU A N 1
ATOM 717 C CA . LEU A 1 93 ? 14.105 -3.836 -21.853 1.00 93.19 93 LEU A CA 1
ATOM 718 C C . LEU A 1 93 ? 14.202 -3.693 -20.327 1.00 93.19 93 LEU A C 1
ATOM 720 O O . LEU A 1 93 ? 14.205 -4.695 -19.614 1.00 93.19 93 LEU A O 1
ATOM 724 N N . PHE A 1 94 ? 14.230 -2.461 -19.815 1.00 88.12 94 PHE A N 1
ATOM 725 C CA . PHE A 1 94 ? 14.228 -2.199 -18.375 1.00 88.12 94 PHE A CA 1
ATOM 726 C C . PHE A 1 94 ? 12.954 -2.728 -17.699 1.00 88.12 94 PHE A C 1
ATOM 728 O O . PHE A 1 94 ? 13.034 -3.421 -16.682 1.00 88.12 94 PHE A O 1
ATOM 735 N N . VAL A 1 95 ? 11.784 -2.450 -18.282 1.00 86.69 95 VAL A N 1
ATOM 736 C CA . VAL A 1 95 ? 10.492 -2.943 -17.784 1.00 86.69 95 VAL A CA 1
ATOM 737 C C . VAL A 1 95 ? 10.422 -4.465 -17.869 1.00 86.69 95 VAL A C 1
ATOM 739 O O . VAL A 1 95 ? 9.980 -5.084 -16.909 1.00 86.69 95 VAL A O 1
ATOM 742 N N . ALA A 1 96 ? 10.910 -5.084 -18.947 1.00 91.38 96 ALA A N 1
ATOM 743 C CA . ALA A 1 96 ? 10.959 -6.539 -19.086 1.00 91.38 96 ALA A CA 1
ATOM 744 C C . ALA A 1 96 ? 11.868 -7.185 -18.028 1.00 91.38 96 ALA A C 1
ATOM 746 O O . ALA A 1 96 ? 11.465 -8.140 -17.368 1.00 91.38 96 ALA A O 1
ATOM 747 N N . GLY A 1 97 ? 13.061 -6.626 -17.796 1.00 91.19 97 GLY A N 1
ATOM 748 C CA . GLY A 1 97 ? 13.981 -7.114 -16.767 1.00 91.19 97 GLY A CA 1
ATOM 749 C C . GLY A 1 97 ? 13.402 -6.999 -15.354 1.00 91.19 97 GLY A C 1
ATOM 750 O O . GLY A 1 97 ? 13.493 -7.934 -14.561 1.00 91.19 97 GLY A O 1
ATOM 751 N N . LYS A 1 98 ? 12.748 -5.877 -15.032 1.00 87.50 98 LYS A N 1
ATOM 752 C CA . LYS A 1 98 ? 12.057 -5.704 -13.742 1.00 87.50 98 LYS A CA 1
ATOM 753 C C . LYS A 1 98 ? 10.787 -6.556 -13.639 1.00 87.50 98 LYS A C 1
ATOM 755 O O . LYS A 1 98 ? 10.497 -7.062 -12.560 1.00 87.50 98 LYS A O 1
ATOM 760 N N . GLY A 1 99 ? 10.072 -6.750 -14.744 1.00 89.62 99 GLY A N 1
ATOM 761 C CA . GLY A 1 99 ? 8.916 -7.639 -14.852 1.00 89.62 99 GLY A CA 1
ATOM 762 C C . GLY A 1 99 ? 9.289 -9.089 -14.568 1.00 89.62 99 GLY A C 1
ATOM 763 O O . GLY A 1 99 ? 8.587 -9.754 -13.819 1.00 89.62 99 GLY A O 1
ATOM 764 N N . TRP A 1 100 ? 10.448 -9.543 -15.049 1.00 94.56 100 TRP A N 1
ATOM 765 C CA . TRP A 1 100 ? 10.986 -10.864 -14.717 1.00 94.56 100 TRP A CA 1
ATOM 766 C C . TRP A 1 100 ? 11.245 -11.036 -13.213 1.00 94.56 100 TRP A C 1
ATOM 768 O O . TRP A 1 100 ? 10.908 -12.065 -12.630 1.00 94.56 100 TRP A O 1
ATOM 778 N N . ILE A 1 101 ? 11.816 -10.016 -12.560 1.00 92.88 101 ILE A N 1
ATOM 779 C CA . ILE A 1 101 ? 12.035 -10.030 -11.103 1.00 92.88 101 ILE A CA 1
ATOM 780 C C . ILE A 1 101 ? 10.697 -10.081 -10.358 1.00 92.88 101 ILE A C 1
ATOM 782 O O . ILE A 1 101 ? 10.551 -10.851 -9.413 1.00 92.88 101 ILE A O 1
ATOM 786 N N . PHE A 1 102 ? 9.715 -9.289 -10.790 1.00 94.81 102 PHE A N 1
ATOM 787 C CA . PHE A 1 102 ? 8.376 -9.322 -10.209 1.00 94.81 102 PHE A CA 1
ATOM 788 C C . PHE A 1 102 ? 7.719 -10.693 -10.378 1.00 94.81 102 PHE A C 1
ATOM 790 O O . PHE A 1 102 ? 7.203 -11.225 -9.404 1.00 94.81 102 PHE A O 1
ATOM 797 N N . GLU A 1 103 ? 7.790 -11.294 -11.568 1.00 95.00 103 GLU A N 1
ATOM 798 C CA . GLU A 1 103 ? 7.195 -12.606 -11.837 1.00 95.00 103 GLU A CA 1
ATOM 799 C C . GLU A 1 103 ? 7.798 -13.694 -10.944 1.00 95.00 103 GLU A C 1
ATOM 801 O O . GLU A 1 103 ? 7.079 -14.548 -10.430 1.00 95.00 103 GLU A O 1
ATOM 806 N N . ARG A 1 104 ? 9.102 -13.606 -10.652 1.00 96.62 104 ARG A N 1
ATOM 807 C CA . ARG A 1 104 ? 9.763 -14.494 -9.689 1.00 96.62 104 ARG A CA 1
ATOM 808 C C . ARG A 1 104 ? 9.171 -14.385 -8.277 1.00 96.62 104 ARG A C 1
ATOM 810 O O . ARG A 1 104 ? 9.051 -15.406 -7.607 1.00 96.62 104 ARG A O 1
ATOM 817 N N . HIS A 1 105 ? 8.802 -13.183 -7.833 1.00 96.69 105 HIS A N 1
ATOM 818 C CA . HIS A 1 105 ? 8.201 -12.951 -6.510 1.00 96.69 105 HIS A CA 1
ATOM 819 C C . HIS A 1 105 ? 6.670 -13.019 -6.507 1.00 96.69 105 HIS A C 1
ATOM 821 O O . HIS A 1 105 ? 6.061 -13.073 -5.442 1.00 96.69 105 HIS A O 1
ATOM 827 N N . ARG A 1 106 ? 6.022 -13.052 -7.674 1.00 96.56 106 ARG A N 1
ATOM 828 C CA . ARG A 1 106 ? 4.567 -13.140 -7.804 1.00 96.56 106 ARG A CA 1
ATOM 829 C C . ARG A 1 106 ? 3.949 -14.289 -6.993 1.00 96.56 106 ARG A C 1
ATOM 831 O O . ARG A 1 106 ? 3.008 -14.001 -6.255 1.00 96.56 106 ARG A O 1
ATOM 838 N N . PRO A 1 107 ? 4.447 -15.543 -7.038 1.00 97.81 107 PRO A N 1
ATOM 839 C CA . PRO A 1 107 ? 3.886 -16.612 -6.209 1.00 97.81 107 PRO A CA 1
ATOM 840 C C . PRO A 1 107 ? 4.052 -16.347 -4.706 1.00 97.81 107 PRO A C 1
ATOM 842 O O . PRO A 1 107 ? 3.160 -16.675 -3.933 1.00 97.81 107 PRO A O 1
ATOM 845 N N . GLU A 1 108 ? 5.144 -15.707 -4.277 1.00 97.81 108 GLU A N 1
ATOM 846 C CA . GLU A 1 108 ? 5.347 -15.336 -2.869 1.00 97.81 108 GLU A CA 1
ATOM 847 C C . GLU A 1 108 ? 4.360 -14.245 -2.429 1.00 97.81 108 GLU A C 1
ATOM 849 O O . GLU A 1 108 ? 3.794 -14.329 -1.340 1.00 97.81 108 GLU A O 1
ATOM 854 N N . ILE A 1 109 ? 4.111 -13.246 -3.284 1.00 97.81 109 ILE A N 1
ATOM 855 C CA . ILE A 1 109 ? 3.118 -12.188 -3.049 1.00 97.81 109 ILE A CA 1
ATOM 856 C C . ILE A 1 109 ? 1.714 -12.787 -2.939 1.00 97.81 109 ILE A C 1
ATOM 858 O O . ILE A 1 109 ? 0.988 -12.463 -2.001 1.00 97.81 109 ILE A O 1
ATOM 862 N N . LEU A 1 110 ? 1.338 -13.670 -3.867 1.00 97.75 110 LEU A N 1
ATOM 863 C CA . LEU A 1 110 ? 0.035 -14.337 -3.834 1.00 97.75 110 LEU A CA 1
ATOM 864 C C . LEU A 1 110 ? -0.095 -15.230 -2.602 1.00 97.75 110 LEU A C 1
ATOM 866 O O . LEU A 1 110 ? -1.105 -15.159 -1.915 1.00 97.75 110 LEU A O 1
ATOM 870 N N . ASN A 1 111 ? 0.958 -15.958 -2.231 1.00 97.94 111 ASN A N 1
ATOM 871 C CA . ASN A 1 111 ? 0.972 -16.735 -0.997 1.00 97.94 111 ASN A CA 1
ATOM 872 C C . ASN A 1 111 ? 0.804 -15.847 0.251 1.00 97.94 111 ASN A C 1
ATOM 874 O O . ASN A 1 111 ? 0.104 -16.233 1.184 1.00 97.94 111 ASN A O 1
ATOM 878 N N . LEU A 1 112 ? 1.382 -14.638 0.292 1.00 97.44 112 LEU A N 1
ATOM 879 C CA . LEU A 1 112 ? 1.138 -13.688 1.390 1.00 97.44 112 LEU A CA 1
ATOM 880 C C . LEU A 1 112 ? -0.326 -13.246 1.466 1.00 97.44 112 LEU A C 1
ATOM 882 O O . LEU A 1 112 ? -0.837 -13.065 2.570 1.00 97.44 112 LEU A O 1
ATOM 886 N N . VAL A 1 113 ? -0.983 -13.069 0.319 1.00 97.81 113 VAL A N 1
ATOM 887 C CA . VAL A 1 113 ? -2.410 -12.733 0.250 1.00 97.81 113 VAL A CA 1
ATOM 888 C C . VAL A 1 113 ? -3.263 -13.929 0.670 1.00 97.81 113 VAL A C 1
ATOM 890 O O . VAL A 1 113 ? -4.156 -13.774 1.493 1.00 97.81 113 VAL A O 1
ATOM 893 N N . GLU A 1 114 ? -2.971 -15.130 0.176 1.00 97.38 114 GLU A N 1
ATOM 894 C CA . GLU A 1 114 ? -3.724 -16.352 0.476 1.00 97.38 114 GLU A CA 1
ATOM 895 C C . GLU A 1 114 ? -3.613 -16.769 1.947 1.00 97.38 114 GLU A C 1
ATOM 897 O O . GLU A 1 114 ? -4.607 -17.170 2.556 1.00 97.38 114 GLU A O 1
ATOM 902 N N . THR A 1 115 ? -2.418 -16.634 2.529 1.00 97.31 115 THR A N 1
ATOM 903 C CA . THR A 1 115 ? -2.137 -16.964 3.936 1.00 97.31 115 THR A CA 1
ATOM 904 C C . THR A 1 115 ? -2.481 -15.837 4.908 1.00 97.31 115 THR A C 1
ATOM 906 O O . THR A 1 115 ? -2.345 -16.016 6.122 1.00 97.31 115 THR A O 1
ATOM 909 N N . ALA A 1 116 ? -2.927 -14.676 4.414 1.00 96.69 116 ALA A N 1
ATOM 910 C CA . ALA A 1 116 ? -3.409 -13.607 5.275 1.00 96.69 116 ALA A CA 1
ATOM 911 C C . ALA A 1 116 ? -4.663 -14.049 6.046 1.00 96.69 116 ALA A C 1
ATOM 913 O O . ALA A 1 116 ? -5.460 -14.884 5.595 1.00 96.69 116 ALA A O 1
ATOM 914 N N . GLU A 1 117 ? -4.844 -13.476 7.237 1.00 96.56 117 GLU A N 1
ATOM 915 C CA . GLU A 1 117 ? -6.007 -13.782 8.064 1.00 96.56 117 GLU A CA 1
ATOM 916 C C . GLU A 1 117 ? -7.299 -13.483 7.293 1.00 96.56 117 GLU A C 1
ATOM 918 O O . GLU A 1 117 ? -7.316 -12.559 6.476 1.00 96.56 117 GLU A O 1
ATOM 923 N N . PRO A 1 118 ? -8.389 -14.245 7.507 1.00 96.88 118 PRO A N 1
ATOM 924 C CA . PRO A 1 118 ? -9.627 -14.052 6.752 1.00 96.88 118 PRO A CA 1
ATOM 925 C C . PRO A 1 118 ? -10.112 -12.595 6.728 1.00 96.88 118 PRO A C 1
ATOM 927 O O . PRO A 1 118 ? -10.536 -12.124 5.674 1.00 96.88 118 PRO A O 1
ATOM 930 N N . ALA A 1 119 ? -9.954 -11.884 7.848 1.00 96.25 119 ALA A N 1
ATOM 931 C CA . ALA A 1 119 ? -10.313 -10.477 7.994 1.00 96.25 119 ALA A CA 1
ATOM 932 C C . ALA A 1 119 ? -9.352 -9.501 7.282 1.00 96.25 119 ALA A C 1
ATOM 934 O O . ALA A 1 119 ? -9.767 -8.428 6.858 1.00 96.25 119 ALA A O 1
ATOM 935 N N . ASP A 1 120 ? -8.076 -9.865 7.097 1.00 97.06 120 ASP A N 1
ATOM 936 C CA . ASP A 1 120 ? -7.147 -9.088 6.263 1.00 97.06 120 ASP A CA 1
ATOM 937 C C . ASP A 1 120 ? -7.428 -9.328 4.768 1.00 97.06 120 ASP A C 1
ATOM 939 O O . ASP A 1 120 ? -7.298 -8.404 3.969 1.00 97.06 120 ASP A O 1
ATOM 943 N N . ARG A 1 121 ? -7.837 -10.550 4.383 1.00 96.62 121 ARG A N 1
ATOM 944 C CA . ARG A 1 121 ? -8.204 -10.896 2.994 1.00 96.62 121 ARG A CA 1
ATOM 945 C C . ARG A 1 121 ? -9.474 -10.195 2.532 1.00 96.62 121 ARG A C 1
ATOM 947 O O . ARG A 1 121 ? -9.525 -9.696 1.413 1.00 96.62 121 ARG A O 1
ATOM 954 N N . HIS A 1 122 ? -10.481 -10.152 3.398 1.00 97.06 122 HIS A N 1
ATOM 955 C CA . HIS A 1 122 ? -11.756 -9.495 3.140 1.00 97.06 122 HIS A CA 1
ATOM 956 C C . HIS A 1 122 ? -11.962 -8.407 4.185 1.00 97.06 122 HIS A C 1
ATOM 958 O O . HIS A 1 122 ? -12.633 -8.618 5.192 1.00 97.06 122 HIS A O 1
ATOM 964 N N . LEU A 1 123 ? -11.343 -7.247 3.945 1.00 97.88 123 LEU A N 1
ATOM 965 C CA . LEU A 1 123 ? -11.410 -6.129 4.879 1.00 97.88 123 LEU A CA 1
ATOM 966 C C . LEU A 1 123 ? -12.868 -5.741 5.183 1.00 97.88 123 LEU A C 1
ATOM 968 O O . LEU A 1 123 ? -13.633 -5.512 4.238 1.00 97.88 123 LEU A O 1
ATOM 972 N N . PRO A 1 124 ? -13.227 -5.565 6.470 1.00 97.94 124 PRO A N 1
ATOM 973 C CA . PRO A 1 124 ? -14.520 -5.022 6.870 1.00 97.94 124 PRO A CA 1
ATOM 974 C C . PRO A 1 124 ? -14.808 -3.704 6.168 1.00 97.94 124 PRO A C 1
ATOM 976 O O . PRO A 1 124 ? -13.902 -2.882 6.003 1.00 97.94 124 PRO A O 1
ATOM 979 N N . GLU A 1 125 ? -16.066 -3.485 5.790 1.00 97.38 125 GLU A N 1
ATOM 980 C CA . GLU A 1 125 ? -16.467 -2.353 4.949 1.00 97.38 125 GLU A CA 1
ATOM 981 C C . GLU A 1 125 ? -15.971 -0.989 5.482 1.00 97.38 125 GLU A C 1
ATOM 983 O O . GLU A 1 125 ? -15.316 -0.285 4.705 1.00 97.38 125 GLU A O 1
ATOM 988 N N . PRO A 1 126 ? -16.104 -0.640 6.784 1.00 97.12 126 PRO A N 1
ATOM 989 C CA . PRO A 1 126 ? -15.580 0.630 7.291 1.00 97.12 126 PRO A CA 1
ATOM 990 C C . PRO A 1 126 ? -14.066 0.769 7.086 1.00 97.12 126 PRO A C 1
ATOM 992 O O . PRO A 1 126 ? -13.584 1.797 6.608 1.00 97.12 126 PRO A O 1
ATOM 995 N N . THR A 1 127 ? -13.303 -0.283 7.395 1.00 98.12 127 THR A N 1
ATOM 996 C CA . THR A 1 127 ? -11.842 -0.310 7.241 1.00 98.12 127 THR A CA 1
ATOM 997 C C . THR A 1 127 ? -11.440 -0.235 5.771 1.00 98.12 127 THR A C 1
ATOM 999 O O . THR A 1 127 ? -10.543 0.534 5.425 1.00 98.12 127 THR A O 1
ATOM 1002 N N . ARG A 1 128 ? -12.119 -0.990 4.897 1.00 98.31 128 ARG A N 1
ATOM 1003 C CA . ARG A 1 128 ? -11.894 -1.011 3.445 1.00 98.31 128 ARG A CA 1
ATOM 1004 C C . ARG A 1 128 ? -12.083 0.379 2.851 1.00 98.31 128 ARG A C 1
ATOM 1006 O O . ARG A 1 128 ? -11.191 0.886 2.173 1.00 98.31 128 ARG A O 1
ATOM 1013 N N . GLU A 1 129 ? -13.211 1.019 3.137 1.00 98.06 129 GLU A N 1
ATOM 1014 C CA . GLU A 1 129 ? -13.535 2.338 2.598 1.00 98.06 129 GLU A CA 1
ATOM 1015 C C . GLU A 1 129 ? -12.618 3.436 3.136 1.00 98.06 129 GLU A C 1
ATOM 1017 O O . GLU A 1 129 ? -12.163 4.282 2.365 1.00 98.06 129 GLU A O 1
ATOM 1022 N N . LEU A 1 130 ? -12.306 3.423 4.435 1.00 98.31 130 LEU A N 1
ATOM 1023 C CA . LEU A 1 130 ? -11.369 4.376 5.030 1.00 98.31 130 LEU A CA 1
ATOM 1024 C C . LEU A 1 130 ? -9.955 4.198 4.471 1.00 98.31 130 LEU A C 1
ATOM 1026 O O . LEU A 1 130 ? -9.271 5.189 4.199 1.00 98.31 130 LEU A O 1
ATOM 1030 N N . LEU A 1 131 ? -9.512 2.955 4.268 1.00 97.81 131 LEU A N 1
ATOM 1031 C CA . LEU A 1 131 ? -8.205 2.665 3.691 1.00 97.81 131 LEU A CA 1
ATOM 1032 C C . LEU A 1 131 ? -8.139 3.155 2.241 1.00 97.81 131 LEU A C 1
ATOM 1034 O O . LEU A 1 131 ? -7.222 3.910 1.912 1.00 97.81 131 LEU A O 1
ATOM 1038 N N . LEU A 1 132 ? -9.147 2.829 1.423 1.00 97.69 132 LEU A N 1
ATOM 1039 C CA . LEU A 1 132 ? -9.287 3.334 0.056 1.00 97.69 132 LEU A CA 1
ATOM 1040 C C . LEU A 1 132 ? -9.288 4.865 0.024 1.00 97.69 132 LEU A C 1
ATOM 1042 O O . LEU A 1 132 ? -8.492 5.450 -0.705 1.00 97.69 132 LEU A O 1
ATOM 1046 N N . PHE A 1 133 ? -10.094 5.510 0.872 1.00 97.69 133 PHE A N 1
ATOM 1047 C CA . PHE A 1 133 ? -10.177 6.967 0.989 1.00 97.69 133 PHE A CA 1
ATOM 1048 C C . PHE A 1 133 ? -8.843 7.615 1.378 1.00 97.69 133 PHE A C 1
ATOM 1050 O O . PHE A 1 133 ? -8.455 8.653 0.840 1.00 97.69 133 PHE A O 1
ATOM 1057 N N . SER A 1 134 ? -8.131 7.015 2.332 1.00 96.50 134 SER A N 1
ATOM 1058 C CA . SER A 1 134 ? -6.858 7.542 2.827 1.00 96.50 134 SER A CA 1
ATOM 1059 C C . SER A 1 134 ? -5.701 7.342 1.843 1.00 96.50 134 SER A C 1
ATOM 1061 O O . SER A 1 134 ? -4.705 8.081 1.896 1.00 96.50 134 SER A O 1
ATOM 1063 N N . SER A 1 135 ? -5.827 6.345 0.963 1.00 94.88 135 SER A N 1
ATOM 1064 C CA . SER A 1 135 ? -4.826 5.966 -0.023 1.00 94.88 135 SER A CA 1
ATOM 1065 C C . SER A 1 135 ? -5.010 6.759 -1.318 1.00 94.88 135 SER A C 1
ATOM 1067 O O . SER A 1 135 ? -6.094 6.834 -1.882 1.00 94.88 135 SER A O 1
ATOM 1069 N N . ARG A 1 136 ? -3.927 7.344 -1.840 1.00 94.12 136 ARG A N 1
ATOM 1070 C CA . ARG A 1 136 ? -3.965 7.963 -3.179 1.00 94.12 136 ARG A CA 1
ATOM 1071 C C . ARG A 1 136 ? -4.022 6.905 -4.289 1.00 94.12 136 ARG A C 1
ATOM 1073 O O . ARG A 1 136 ? -4.567 7.158 -5.355 1.00 94.12 136 ARG A O 1
ATOM 1080 N N . SER A 1 137 ? -3.397 5.753 -4.050 1.00 96.88 137 SER A N 1
ATOM 1081 C CA . SER A 1 137 ? -3.367 4.590 -4.937 1.00 96.88 137 SER A CA 1
ATOM 1082 C C . SER A 1 137 ? -3.009 3.356 -4.110 1.00 96.88 137 SER A C 1
ATOM 1084 O O . SER A 1 137 ? -1.922 3.301 -3.526 1.00 96.88 137 SER A O 1
ATOM 1086 N N . THR A 1 138 ? -3.899 2.362 -4.074 1.00 97.75 138 THR A N 1
ATOM 1087 C CA . THR A 1 138 ? -3.643 1.084 -3.390 1.00 97.75 138 THR A CA 1
ATOM 1088 C C . THR A 1 138 ? -2.472 0.342 -4.023 1.00 97.75 138 THR A C 1
ATOM 1090 O O . THR A 1 138 ? -1.618 -0.157 -3.303 1.00 97.75 138 THR A O 1
ATOM 1093 N N . ALA A 1 139 ? -2.348 0.359 -5.354 1.00 97.88 139 ALA A N 1
ATOM 1094 C CA . ALA A 1 139 ? -1.225 -0.262 -6.060 1.00 97.88 139 ALA A CA 1
ATOM 1095 C C . ALA A 1 139 ? 0.124 0.344 -5.673 1.00 97.88 139 ALA A C 1
ATOM 1097 O O . ALA A 1 139 ? 1.070 -0.383 -5.387 1.00 97.88 139 ALA A O 1
ATOM 1098 N N . SER A 1 140 ? 0.204 1.672 -5.596 1.00 97.31 140 SER A N 1
ATOM 1099 C CA . SER A 1 140 ? 1.450 2.345 -5.240 1.00 97.31 140 SER A CA 1
ATOM 1100 C C . SER A 1 140 ? 1.872 2.092 -3.790 1.00 97.31 140 SER A C 1
ATOM 1102 O O . SER A 1 140 ? 3.063 1.934 -3.500 1.00 97.31 140 SER A O 1
ATOM 1104 N N . TYR A 1 141 ? 0.902 2.018 -2.874 1.00 97.50 141 TYR A N 1
ATOM 1105 C CA . TYR A 1 141 ? 1.178 1.719 -1.472 1.00 97.50 141 TYR A CA 1
ATOM 1106 C C . TYR A 1 141 ? 1.524 0.239 -1.255 1.00 97.50 141 TYR A C 1
ATOM 1108 O O . TYR A 1 141 ? 2.534 -0.060 -0.621 1.00 97.50 141 TYR A O 1
ATOM 1116 N N . ALA A 1 142 ? 0.771 -0.677 -1.868 1.00 98.06 142 ALA A N 1
ATOM 1117 C CA . ALA A 1 142 ? 1.078 -2.105 -1.893 1.00 98.06 142 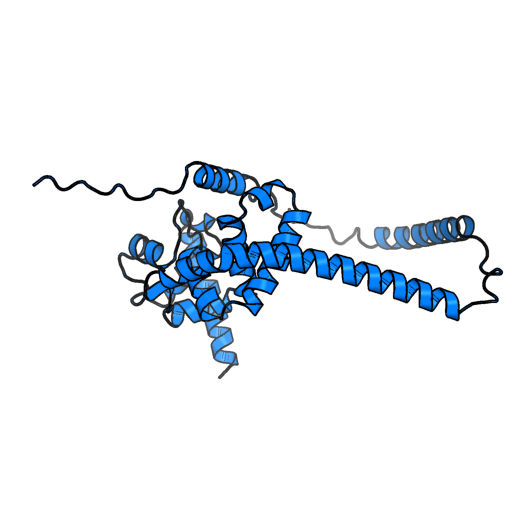ALA A CA 1
ATOM 1118 C C . ALA A 1 142 ? 2.478 -2.375 -2.473 1.00 98.06 142 ALA A C 1
ATOM 1120 O O . ALA A 1 142 ? 3.256 -3.119 -1.883 1.00 98.06 142 ALA A O 1
ATOM 1121 N N . ALA A 1 143 ? 2.851 -1.698 -3.564 1.00 97.44 143 ALA A N 1
ATOM 1122 C CA . ALA A 1 143 ? 4.184 -1.798 -4.158 1.00 97.44 143 ALA A CA 1
ATOM 1123 C C . ALA A 1 143 ? 5.283 -1.319 -3.228 1.00 97.44 143 ALA A C 1
ATOM 1125 O O . ALA A 1 143 ? 6.326 -1.956 -3.142 1.00 97.44 143 ALA A O 1
ATOM 1126 N N . ARG A 1 144 ? 5.057 -0.230 -2.489 1.00 96.19 144 ARG A N 1
ATOM 1127 C CA . ARG A 1 144 ? 6.019 0.221 -1.483 1.00 96.19 144 ARG A CA 1
ATOM 1128 C C . ARG A 1 144 ? 6.264 -0.862 -0.428 1.00 96.19 144 ARG A C 1
ATOM 1130 O O . ARG A 1 144 ? 7.420 -1.123 -0.111 1.00 96.19 144 ARG A O 1
ATOM 1137 N N . LEU A 1 145 ? 5.203 -1.481 0.093 1.00 96.69 145 LEU A N 1
ATOM 1138 C CA . LEU A 1 145 ? 5.310 -2.544 1.099 1.00 96.69 145 LEU A CA 1
ATOM 1139 C C . LEU A 1 145 ? 5.994 -3.793 0.529 1.00 96.69 145 LEU A C 1
ATOM 1141 O O . LEU A 1 145 ? 6.896 -4.336 1.159 1.00 96.69 145 LEU A O 1
ATOM 1145 N N . ALA A 1 146 ? 5.637 -4.193 -0.691 1.00 96.88 146 ALA A N 1
ATOM 1146 C CA . ALA A 1 146 ? 6.241 -5.339 -1.357 1.00 96.88 146 ALA A CA 1
ATOM 1147 C C . ALA A 1 146 ? 7.736 -5.119 -1.649 1.00 96.88 146 ALA A C 1
ATOM 1149 O O . ALA A 1 146 ? 8.551 -5.982 -1.345 1.00 96.88 146 ALA A O 1
ATOM 1150 N N . VAL A 1 147 ? 8.135 -3.944 -2.149 1.00 95.88 147 VAL A N 1
ATOM 1151 C CA . VAL A 1 147 ? 9.557 -3.630 -2.380 1.00 95.88 147 VAL A CA 1
ATOM 1152 C C . VAL A 1 147 ? 10.339 -3.631 -1.062 1.00 95.88 147 VAL A C 1
ATOM 1154 O O . VAL A 1 147 ? 11.446 -4.152 -1.029 1.00 95.88 147 VAL A O 1
ATOM 1157 N N . MET A 1 148 ? 9.781 -3.109 0.037 1.00 94.25 148 MET A N 1
ATOM 1158 C CA . MET A 1 148 ? 10.441 -3.186 1.352 1.00 94.25 148 MET A CA 1
ATOM 1159 C C . MET A 1 148 ? 10.615 -4.630 1.843 1.00 94.25 148 MET A C 1
ATOM 1161 O O . MET A 1 148 ? 11.610 -4.926 2.499 1.00 94.25 148 MET A O 1
ATOM 1165 N N . GLN A 1 149 ? 9.664 -5.510 1.521 1.00 95.62 149 GLN A N 1
ATOM 1166 C CA . GLN A 1 149 ? 9.681 -6.914 1.924 1.00 95.62 149 GLN A CA 1
ATOM 1167 C C . GLN A 1 149 ? 10.648 -7.763 1.084 1.00 95.62 149 GLN A C 1
ATOM 1169 O O . GLN A 1 149 ? 11.399 -8.558 1.644 1.00 95.62 149 GLN A O 1
ATOM 1174 N N . PHE A 1 150 ? 10.625 -7.612 -0.243 1.00 94.81 150 PHE A N 1
ATOM 1175 C CA . PHE A 1 150 ? 11.340 -8.490 -1.180 1.00 94.81 150 PHE A CA 1
ATOM 1176 C C . PHE A 1 150 ? 12.651 -7.901 -1.710 1.00 94.81 150 PHE A C 1
ATOM 1178 O O . PHE A 1 150 ? 13.505 -8.648 -2.175 1.00 94.81 150 PHE A O 1
ATOM 1185 N N . HIS A 1 151 ? 12.832 -6.580 -1.615 1.00 92.25 151 HIS A N 1
ATOM 1186 C CA . HIS A 1 151 ? 14.012 -5.865 -2.107 1.00 92.25 151 HIS A CA 1
ATOM 1187 C C . HIS A 1 151 ? 14.569 -4.867 -1.079 1.00 92.25 151 HIS A C 1
ATOM 1189 O O . HIS A 1 151 ? 14.661 -3.663 -1.363 1.00 92.25 151 HIS A O 1
ATOM 1195 N N . PRO A 1 152 ? 14.974 -5.319 0.122 1.00 91.06 152 PRO A N 1
ATOM 1196 C CA . PRO A 1 152 ? 15.574 -4.436 1.124 1.00 91.06 152 PRO A CA 1
ATOM 1197 C C . PRO A 1 152 ? 16.834 -3.717 0.604 1.00 91.06 152 PRO A C 1
ATOM 1199 O O . PRO A 1 152 ? 17.142 -2.599 1.020 1.00 91.06 152 PRO A O 1
ATOM 1202 N N . GLU A 1 153 ? 17.547 -4.309 -0.355 1.00 91.56 153 GLU A N 1
ATOM 1203 C CA . GLU A 1 153 ? 18.697 -3.716 -1.034 1.00 91.56 153 GLU A CA 1
ATOM 1204 C C . GLU A 1 153 ? 18.336 -2.513 -1.916 1.00 91.56 153 GLU A C 1
ATOM 1206 O O . GLU A 1 153 ? 19.168 -1.621 -2.090 1.00 91.56 153 GLU A O 1
ATOM 1211 N N . ALA A 1 154 ? 17.101 -2.415 -2.424 1.00 88.12 154 ALA A N 1
ATOM 1212 C CA . ALA A 1 154 ? 16.685 -1.290 -3.263 1.00 88.12 154 ALA A CA 1
ATOM 1213 C C . ALA A 1 154 ? 16.755 0.048 -2.511 1.00 88.12 154 ALA A C 1
ATOM 1215 O O . ALA A 1 154 ? 17.043 1.075 -3.125 1.00 88.12 154 ALA A O 1
ATOM 1216 N N . ALA A 1 155 ? 16.554 0.029 -1.188 1.00 84.06 155 ALA A N 1
ATOM 1217 C CA . ALA A 1 155 ? 16.713 1.202 -0.332 1.00 84.06 155 ALA A CA 1
ATOM 1218 C C . ALA A 1 155 ? 18.185 1.635 -0.173 1.00 84.06 155 ALA A C 1
ATOM 1220 O O . ALA A 1 155 ? 18.454 2.812 0.053 1.00 84.06 155 ALA A O 1
ATOM 1221 N N . ARG A 1 156 ? 19.143 0.708 -0.327 1.00 88.88 156 ARG A N 1
ATOM 1222 C CA . ARG A 1 156 ? 20.589 0.967 -0.182 1.00 88.88 156 ARG A CA 1
ATOM 1223 C C . ARG A 1 156 ? 21.232 1.517 -1.455 1.00 88.88 156 ARG A C 1
ATOM 1225 O O . ARG A 1 156 ? 22.244 2.202 -1.386 1.00 88.88 156 ARG A O 1
ATOM 1232 N N . LEU A 1 157 ? 20.631 1.256 -2.615 1.00 88.31 157 LEU A N 1
ATOM 1233 C CA . LEU A 1 157 ? 21.141 1.646 -3.938 1.00 88.31 157 LEU A CA 1
ATOM 1234 C C . LEU A 1 157 ? 20.865 3.122 -4.310 1.00 88.31 157 LEU A C 1
ATOM 1236 O O . LEU A 1 157 ? 21.012 3.512 -5.468 1.00 88.31 157 LEU A O 1
ATOM 1240 N N . GLY A 1 158 ? 20.458 3.946 -3.341 1.00 91.94 158 GLY A N 1
ATOM 1241 C CA . GLY A 1 158 ? 20.196 5.373 -3.516 1.00 91.94 158 GLY A CA 1
ATOM 1242 C C . GLY A 1 158 ? 18.770 5.711 -3.962 1.00 91.94 158 GLY A C 1
ATOM 1243 O O . GLY A 1 158 ? 17.983 4.861 -4.389 1.00 91.94 158 GLY A O 1
ATOM 1244 N N . THR A 1 159 ? 18.427 6.999 -3.865 1.00 93.25 159 THR A N 1
ATOM 1245 C CA . THR A 1 159 ? 17.057 7.496 -4.065 1.00 93.25 159 THR A CA 1
ATOM 1246 C C . THR A 1 159 ? 16.529 7.215 -5.470 1.00 93.25 159 THR A C 1
ATOM 1248 O O . THR A 1 159 ? 15.385 6.795 -5.606 1.00 93.25 159 THR A O 1
ATOM 1251 N N . THR A 1 160 ? 17.336 7.384 -6.520 1.00 92.06 160 THR A N 1
ATOM 1252 C CA . THR A 1 160 ? 16.874 7.188 -7.905 1.00 92.06 160 THR A CA 1
ATOM 1253 C C . THR A 1 160 ? 16.475 5.741 -8.181 1.00 92.06 160 THR A C 1
ATOM 1255 O O . THR A 1 160 ? 15.397 5.494 -8.722 1.00 92.06 160 THR A O 1
ATOM 1258 N N . ASN A 1 161 ? 17.295 4.769 -7.766 1.00 90.75 161 ASN A N 1
ATOM 1259 C CA . ASN A 1 161 ? 16.972 3.356 -7.964 1.00 90.75 161 ASN A CA 1
ATOM 1260 C C . ASN A 1 161 ? 15.760 2.927 -7.126 1.00 90.75 161 ASN A C 1
ATOM 1262 O O . ASN A 1 161 ? 14.925 2.158 -7.609 1.00 90.75 161 ASN A O 1
ATOM 1266 N N . TRP A 1 162 ? 15.627 3.463 -5.908 1.00 92.12 162 TRP A N 1
ATOM 1267 C CA . TRP A 1 162 ? 14.437 3.275 -5.083 1.00 92.12 162 TRP A CA 1
ATOM 1268 C C . TRP A 1 162 ? 13.169 3.767 -5.797 1.00 92.12 162 TRP A C 1
ATOM 1270 O O . TRP A 1 162 ? 12.209 3.009 -5.922 1.00 92.12 162 TRP A O 1
ATOM 1280 N N . GLN A 1 163 ? 13.178 4.997 -6.324 1.00 93.50 163 GLN A N 1
ATOM 1281 C CA . GLN A 1 163 ? 12.022 5.578 -7.019 1.00 93.50 163 GLN A CA 1
ATOM 1282 C C . GLN A 1 163 ? 11.656 4.789 -8.284 1.00 93.50 163 GLN A C 1
ATOM 1284 O O . GLN A 1 163 ? 10.484 4.485 -8.494 1.00 93.50 163 GLN A O 1
ATOM 1289 N N . LEU A 1 164 ? 12.646 4.403 -9.098 1.00 92.50 164 LEU A N 1
ATOM 1290 C CA . LEU A 1 164 ? 12.421 3.604 -10.310 1.00 92.50 164 LEU A CA 1
ATOM 1291 C C . LEU A 1 164 ? 11.874 2.212 -9.987 1.00 92.50 164 LEU A C 1
ATOM 1293 O O . LEU A 1 164 ? 10.936 1.746 -10.637 1.00 92.50 164 LEU A O 1
ATOM 1297 N N . THR A 1 165 ? 12.436 1.551 -8.973 1.00 93.06 165 THR A N 1
ATOM 1298 C CA . THR A 1 165 ? 11.975 0.227 -8.538 1.00 93.06 165 THR A CA 1
ATOM 1299 C C . THR A 1 165 ? 10.545 0.316 -8.015 1.00 93.06 165 THR A C 1
ATOM 1301 O O . THR A 1 165 ? 9.689 -0.436 -8.470 1.00 93.06 165 THR A O 1
ATOM 1304 N N . TRP A 1 166 ? 10.251 1.290 -7.153 1.00 94.19 166 TRP A N 1
ATOM 1305 C CA . TRP A 1 166 ? 8.904 1.526 -6.636 1.00 94.19 166 TRP A CA 1
ATOM 1306 C C . TRP A 1 166 ? 7.884 1.854 -7.735 1.00 94.19 166 TRP A C 1
ATOM 1308 O O . TRP A 1 166 ? 6.796 1.278 -7.735 1.00 94.19 166 TRP A O 1
ATOM 1318 N N . ALA A 1 167 ? 8.212 2.732 -8.687 1.00 94.25 167 ALA A N 1
ATOM 1319 C CA . ALA A 1 167 ? 7.314 3.084 -9.788 1.00 94.25 167 ALA A CA 1
ATOM 1320 C C . ALA A 1 167 ? 7.012 1.872 -10.682 1.00 94.25 167 ALA A C 1
ATOM 1322 O O . ALA A 1 167 ? 5.854 1.614 -11.014 1.00 94.25 167 ALA A O 1
ATOM 1323 N N . THR A 1 168 ? 8.040 1.083 -11.003 1.00 94.75 168 THR A N 1
ATOM 1324 C CA . THR A 1 168 ? 7.888 -0.131 -11.816 1.00 94.75 168 THR A CA 1
ATOM 1325 C C . THR A 1 168 ? 7.032 -1.172 -11.096 1.00 94.75 168 THR A C 1
ATOM 1327 O O . THR A 1 168 ? 6.088 -1.703 -11.675 1.00 94.75 168 THR A O 1
ATOM 1330 N N . TRP A 1 169 ? 7.290 -1.408 -9.807 1.00 96.50 169 TRP A N 1
ATOM 1331 C CA . TRP A 1 169 ? 6.477 -2.305 -8.984 1.00 96.50 169 TRP A CA 1
ATOM 1332 C C . TRP A 1 169 ? 5.038 -1.809 -8.819 1.00 96.50 169 TRP A C 1
ATOM 1334 O O . TRP A 1 169 ? 4.117 -2.617 -8.822 1.00 96.50 169 TRP A O 1
ATOM 1344 N N . SER A 1 170 ? 4.819 -0.494 -8.731 1.00 97.25 170 SER A N 1
ATOM 1345 C CA . SER A 1 170 ? 3.472 0.093 -8.666 1.00 97.25 170 SER A CA 1
ATOM 1346 C C . SER A 1 170 ? 2.656 -0.238 -9.915 1.00 97.25 170 SER A C 1
ATOM 1348 O O . SER A 1 170 ? 1.492 -0.615 -9.794 1.00 97.25 170 SER A O 1
ATOM 1350 N N . LEU A 1 171 ? 3.267 -0.142 -11.102 1.00 96.12 171 LEU A N 1
ATOM 1351 C CA . LEU A 1 171 ? 2.631 -0.523 -12.363 1.00 96.12 171 LEU A CA 1
ATOM 1352 C C . LEU A 1 171 ? 2.365 -2.032 -12.424 1.00 96.12 171 LEU A C 1
ATOM 1354 O O . LEU A 1 171 ? 1.255 -2.446 -12.747 1.00 96.12 171 LEU A O 1
ATOM 1358 N N . LEU A 1 172 ? 3.357 -2.856 -12.080 1.00 96.00 172 LEU A N 1
ATOM 1359 C CA . LEU A 1 172 ? 3.228 -4.314 -12.145 1.00 96.00 172 LEU A CA 1
ATOM 1360 C C . LEU A 1 172 ? 2.167 -4.843 -11.174 1.00 96.00 172 LEU A C 1
ATOM 1362 O O . LEU A 1 172 ? 1.345 -5.660 -11.578 1.00 96.00 172 LEU A O 1
ATOM 1366 N N . ILE A 1 173 ? 2.113 -4.325 -9.944 1.00 97.56 173 ILE A N 1
ATOM 1367 C CA . ILE A 1 173 ? 1.059 -4.662 -8.980 1.00 97.56 173 ILE A CA 1
ATOM 1368 C C . ILE A 1 173 ? -0.311 -4.193 -9.461 1.00 97.56 173 ILE A C 1
ATOM 1370 O O . ILE A 1 173 ? -1.289 -4.915 -9.296 1.00 97.56 173 ILE A O 1
ATOM 1374 N N . TYR A 1 174 ? -0.409 -3.003 -10.058 1.00 97.81 174 TYR A N 1
ATOM 1375 C CA . TYR A 1 174 ? -1.678 -2.535 -10.613 1.00 97.81 174 TYR A CA 1
ATOM 1376 C C . TYR A 1 174 ? -2.213 -3.476 -11.704 1.00 97.81 174 TYR A C 1
ATOM 1378 O O . TYR A 1 174 ? -3.414 -3.735 -11.736 1.00 97.81 174 TYR A O 1
ATOM 1386 N N . LEU A 1 175 ? -1.325 -3.988 -12.564 1.00 96.50 175 LEU A N 1
ATOM 1387 C CA . LEU A 1 175 ? -1.675 -4.867 -13.681 1.00 96.50 175 LEU A CA 1
ATOM 1388 C C . LEU A 1 175 ? -1.980 -6.313 -13.260 1.00 96.50 175 LEU A C 1
ATOM 1390 O O . LEU A 1 175 ? -2.832 -6.941 -13.879 1.00 96.50 175 LEU A O 1
ATOM 1394 N N . HIS A 1 176 ? -1.288 -6.848 -12.248 1.00 96.69 176 HIS A N 1
ATOM 1395 C CA . HIS A 1 176 ? -1.344 -8.282 -11.923 1.00 96.69 176 HIS A CA 1
ATOM 1396 C C . HIS A 1 176 ? -2.160 -8.634 -10.680 1.00 96.69 176 HIS A C 1
ATOM 1398 O O . HIS A 1 176 ? -2.465 -9.813 -10.507 1.00 96.69 176 HIS A O 1
ATOM 1404 N N . LEU A 1 177 ? -2.462 -7.665 -9.808 1.00 97.88 177 LEU A N 1
ATOM 1405 C CA . LEU A 1 177 ? -3.264 -7.881 -8.602 1.00 97.88 177 LEU A CA 1
ATOM 1406 C C . LEU A 1 177 ? -4.580 -7.110 -8.703 1.00 97.88 177 LEU A C 1
ATOM 1408 O O . LEU A 1 177 ? -4.597 -5.935 -9.082 1.00 97.88 177 LEU A O 1
ATOM 1412 N N . SER A 1 178 ? -5.671 -7.745 -8.291 1.00 97.94 178 SER A N 1
ATOM 1413 C CA . SER A 1 178 ? -6.977 -7.117 -8.101 1.00 97.94 178 SER A CA 1
ATOM 1414 C C . SER A 1 178 ? -6.945 -6.079 -6.970 1.00 97.94 178 SER A C 1
ATOM 1416 O O . SER A 1 178 ? -6.000 -6.004 -6.183 1.00 97.94 178 SER A O 1
ATOM 1418 N N . GLU A 1 179 ? -7.971 -5.228 -6.873 1.00 98.12 179 GLU A N 1
ATOM 1419 C CA . GLU A 1 179 ? -8.046 -4.254 -5.777 1.00 98.12 179 GLU A CA 1
ATOM 1420 C C . GLU A 1 179 ? -8.073 -4.923 -4.401 1.00 98.12 179 GLU A C 1
ATOM 1422 O O . GLU A 1 179 ? -7.352 -4.475 -3.508 1.00 98.12 179 GLU A O 1
ATOM 1427 N N . ASP A 1 180 ? -8.832 -6.006 -4.256 1.00 98.06 180 ASP A N 1
ATOM 1428 C CA . ASP A 1 180 ? -8.952 -6.721 -2.988 1.00 98.06 180 ASP A CA 1
ATOM 1429 C C . ASP A 1 180 ? -7.643 -7.432 -2.620 1.00 98.06 180 ASP A C 1
ATOM 1431 O O . ASP A 1 180 ? -7.213 -7.350 -1.474 1.00 98.06 180 ASP A O 1
ATOM 1435 N N . GLU A 1 181 ? -6.915 -8.002 -3.588 1.00 98.44 181 GLU A N 1
ATOM 1436 C CA . GLU A 1 181 ? -5.573 -8.559 -3.347 1.00 98.44 181 GLU A CA 1
ATOM 1437 C C . GLU A 1 181 ? -4.574 -7.479 -2.911 1.00 98.44 181 GLU A C 1
ATOM 1439 O O . GLU A 1 181 ? -3.770 -7.694 -2.002 1.00 98.44 181 GLU A O 1
ATOM 1444 N N . ARG A 1 182 ? -4.628 -6.284 -3.519 1.00 98.56 182 ARG A N 1
ATOM 1445 C CA . ARG A 1 182 ? -3.788 -5.146 -3.106 1.00 98.56 182 ARG A CA 1
ATOM 1446 C C . ARG A 1 182 ? -4.119 -4.697 -1.689 1.00 98.56 182 ARG A C 1
ATOM 1448 O O . ARG A 1 182 ? -3.207 -4.394 -0.921 1.00 98.56 182 ARG A O 1
ATOM 1455 N N . LEU A 1 183 ? -5.402 -4.634 -1.346 1.00 98.50 183 LEU A N 1
ATOM 1456 C CA . LEU A 1 183 ? -5.860 -4.278 -0.007 1.00 98.50 183 LEU A CA 1
ATOM 1457 C C . LEU A 1 183 ? -5.468 -5.336 1.023 1.00 98.50 183 LEU A C 1
ATOM 1459 O O . LEU A 1 183 ? -4.982 -4.959 2.083 1.00 98.50 183 LEU A O 1
ATOM 1463 N N . ALA A 1 184 ? -5.580 -6.622 0.696 1.00 98.38 184 ALA A N 1
ATOM 1464 C CA . ALA A 1 184 ? -5.136 -7.719 1.547 1.00 98.38 184 ALA A CA 1
ATOM 1465 C C . ALA A 1 184 ? -3.623 -7.680 1.782 1.00 98.38 184 ALA A C 1
ATOM 1467 O O . ALA A 1 184 ? -3.155 -7.809 2.914 1.00 98.38 184 ALA A O 1
ATOM 1468 N N . LEU A 1 185 ? -2.844 -7.407 0.732 1.00 98.38 185 LEU A N 1
ATOM 1469 C CA . LEU A 1 185 ? -1.399 -7.235 0.840 1.00 98.38 185 LEU A CA 1
ATOM 1470 C C . LEU A 1 185 ? -1.037 -6.048 1.746 1.00 98.38 185 LEU A C 1
ATOM 1472 O O . LEU A 1 185 ? -0.146 -6.162 2.589 1.00 98.38 185 LEU A O 1
ATOM 1476 N N . ILE A 1 186 ? -1.753 -4.924 1.618 1.00 98.44 186 ILE A N 1
ATOM 1477 C CA . ILE A 1 186 ? -1.607 -3.774 2.520 1.00 98.44 186 ILE A CA 1
ATOM 1478 C C . ILE A 1 186 ? -1.983 -4.164 3.949 1.00 98.44 186 ILE A C 1
ATOM 1480 O O . ILE A 1 186 ? -1.203 -3.924 4.867 1.00 98.44 186 ILE A O 1
ATOM 1484 N N . ALA A 1 187 ? -3.148 -4.779 4.142 1.00 98.25 187 ALA A N 1
ATOM 1485 C CA . ALA A 1 187 ? -3.656 -5.181 5.442 1.00 98.25 187 ALA A CA 1
ATOM 1486 C C . ALA A 1 187 ? -2.702 -6.138 6.150 1.00 98.25 187 ALA A C 1
ATOM 1488 O O . ALA A 1 187 ? -2.559 -6.038 7.358 1.00 98.25 187 ALA A O 1
ATOM 1489 N N . ARG A 1 188 ? -2.003 -7.002 5.409 1.00 97.88 188 ARG A N 1
ATOM 1490 C CA . ARG A 1 188 ? -1.035 -7.961 5.941 1.00 97.88 188 ARG A CA 1
ATOM 1491 C C . ARG A 1 188 ? 0.323 -7.339 6.275 1.00 97.88 188 ARG A C 1
ATOM 1493 O O . ARG A 1 188 ? 0.904 -7.675 7.305 1.00 97.88 188 ARG A O 1
ATOM 1500 N N . LEU A 1 189 ? 0.850 -6.481 5.400 1.00 97.81 189 LEU A N 1
ATOM 1501 C CA . LEU A 1 189 ? 2.231 -5.981 5.487 1.00 97.81 189 LEU A CA 1
ATOM 1502 C C . LEU A 1 189 ? 2.362 -4.592 6.113 1.00 97.81 189 LEU A C 1
ATOM 1504 O O . LEU A 1 189 ? 3.479 -4.161 6.401 1.00 97.81 189 LEU A O 1
ATOM 1508 N N . ALA A 1 190 ? 1.263 -3.860 6.299 1.00 97.56 190 ALA A N 1
ATOM 1509 C CA . ALA A 1 190 ? 1.340 -2.490 6.776 1.00 97.56 190 ALA A CA 1
ATOM 1510 C C . ALA A 1 190 ? 1.981 -2.409 8.173 1.00 97.56 190 ALA A C 1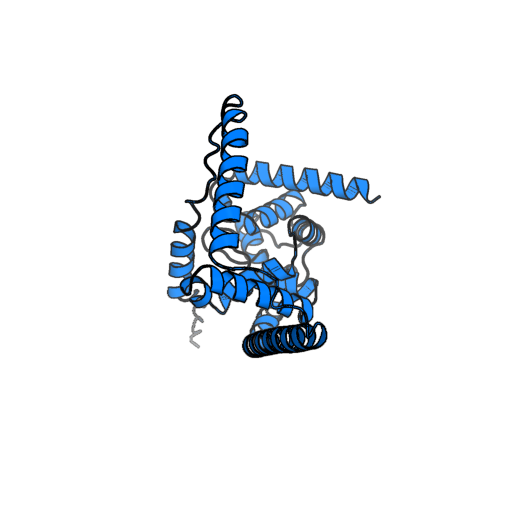
ATOM 1512 O O . ALA A 1 190 ? 1.534 -3.099 9.097 1.00 97.56 190 ALA A O 1
ATOM 1513 N N . PRO A 1 191 ? 2.988 -1.539 8.364 1.00 97.19 191 PRO A N 1
ATOM 1514 C CA . PRO A 1 191 ? 3.526 -1.262 9.682 1.00 97.19 191 PRO A CA 1
ATOM 1515 C C . PRO A 1 191 ? 2.533 -0.420 10.482 1.00 97.19 191 PRO A C 1
ATOM 1517 O O . PRO A 1 191 ? 2.039 0.595 9.999 1.00 97.19 191 PRO A O 1
ATOM 1520 N N . THR A 1 192 ? 2.292 -0.802 11.733 1.00 96.62 192 THR A N 1
ATOM 1521 C CA . THR A 1 192 ? 1.354 -0.108 12.640 1.00 96.62 192 THR A CA 1
ATOM 1522 C C . THR A 1 192 ? 2.034 0.429 13.907 1.00 96.62 192 THR A C 1
ATOM 1524 O O . THR A 1 192 ? 1.385 0.825 14.879 1.00 96.62 192 THR A O 1
ATOM 1527 N N . GLY A 1 193 ? 3.370 0.464 13.893 1.00 93.56 193 GLY A N 1
ATOM 1528 C CA . GLY A 1 193 ? 4.215 0.932 14.994 1.00 93.56 193 GLY A CA 1
ATOM 1529 C C . GLY A 1 193 ? 4.686 -0.197 15.915 1.00 93.56 193 GLY A C 1
ATOM 1530 O O . GLY A 1 193 ? 4.163 -1.308 15.885 1.00 93.56 193 GLY A O 1
ATOM 1531 N N . LYS A 1 194 ? 5.717 0.081 16.724 1.00 90.88 194 LYS A N 1
ATOM 1532 C CA . LYS A 1 194 ? 6.331 -0.866 17.685 1.00 90.88 194 LYS A CA 1
ATOM 1533 C C . LYS A 1 194 ? 6.753 -2.224 17.088 1.00 90.88 194 LYS A C 1
ATOM 1535 O O . LYS A 1 194 ? 6.696 -3.243 17.762 1.00 90.88 194 LYS A O 1
ATOM 1540 N N . GLY A 1 195 ? 7.175 -2.239 15.820 1.00 91.25 195 GLY A N 1
ATOM 1541 C CA . GLY A 1 195 ? 7.596 -3.465 15.126 1.00 91.25 195 GLY A CA 1
ATOM 1542 C C . GLY A 1 195 ? 6.448 -4.393 14.716 1.00 91.25 195 GLY A C 1
ATO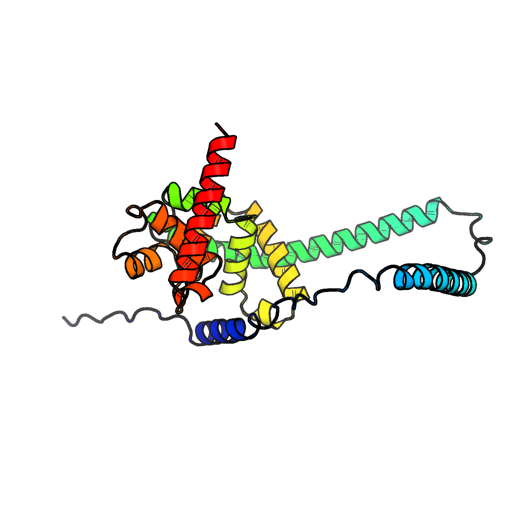M 1543 O O . GLY A 1 195 ? 6.703 -5.501 14.254 1.00 91.25 195 GLY A O 1
ATOM 1544 N N . ARG A 1 196 ? 5.195 -3.952 14.862 1.00 93.25 196 ARG A N 1
ATOM 1545 C CA . ARG A 1 196 ? 4.010 -4.721 14.479 1.00 93.25 196 ARG A CA 1
ATOM 1546 C C . ARG A 1 196 ? 3.708 -4.546 13.003 1.00 93.25 196 ARG A C 1
ATOM 1548 O O . ARG A 1 196 ? 3.836 -3.444 12.458 1.00 93.25 196 ARG A O 1
ATOM 1555 N N . LEU A 1 197 ? 3.280 -5.644 12.395 1.00 96.06 197 LEU A N 1
ATOM 1556 C CA . LEU A 1 197 ? 2.845 -5.716 11.011 1.00 96.06 197 LEU A CA 1
ATOM 1557 C C . LEU A 1 197 ? 1.437 -6.299 10.972 1.00 96.06 197 LEU A C 1
ATOM 1559 O O . LEU A 1 197 ? 1.136 -7.272 11.665 1.00 96.06 197 LEU A O 1
ATOM 1563 N N . GLY A 1 198 ? 0.607 -5.710 10.128 1.00 97.00 198 GLY A N 1
ATOM 1564 C CA . GLY A 1 198 ? -0.701 -6.235 9.793 1.00 97.00 198 GLY A CA 1
ATOM 1565 C C . GLY A 1 198 ? -1.846 -5.700 10.653 1.00 97.00 198 GLY A C 1
ATOM 1566 O O . GLY A 1 198 ? -1.707 -5.463 11.858 1.00 97.00 198 GLY A O 1
ATOM 1567 N N . LEU A 1 199 ? -3.004 -5.505 10.030 1.00 98.12 199 LEU A N 1
ATOM 1568 C CA . LEU A 1 199 ? -4.182 -4.897 10.636 1.00 98.12 199 LEU A CA 1
ATOM 1569 C C . LEU A 1 199 ? -4.855 -5.826 11.640 1.00 98.12 199 LEU A C 1
ATOM 1571 O O . LEU A 1 199 ? -5.120 -5.391 12.758 1.00 98.12 199 LEU A O 1
ATOM 1575 N N . SER A 1 200 ? -5.063 -7.100 11.305 1.00 97.94 200 SER A N 1
ATOM 1576 C CA . SER A 1 200 ? -5.715 -8.044 12.222 1.00 97.94 200 SER A CA 1
ATOM 1577 C C . SER A 1 200 ? -4.903 -8.320 13.494 1.00 97.94 200 SER A C 1
ATOM 1579 O O . SER A 1 200 ? -5.470 -8.425 14.587 1.00 97.94 200 SER A O 1
ATOM 1581 N N . ALA A 1 201 ? -3.571 -8.375 13.391 1.00 97.19 201 ALA A N 1
ATOM 1582 C CA . ALA A 1 201 ? -2.691 -8.470 14.559 1.00 97.19 201 ALA A CA 1
ATOM 1583 C C . ALA A 1 201 ? -2.785 -7.203 15.426 1.00 97.19 201 ALA A C 1
ATOM 1585 O O . ALA A 1 201 ? -2.978 -7.278 16.639 1.00 97.19 201 ALA A O 1
ATOM 1586 N N . THR A 1 202 ? -2.739 -6.032 14.787 1.00 97.69 202 THR A N 1
ATOM 1587 C CA . THR A 1 202 ? -2.836 -4.735 15.473 1.00 97.69 202 THR A CA 1
ATOM 1588 C C . THR A 1 202 ? -4.196 -4.532 16.141 1.00 97.69 202 THR A C 1
ATOM 1590 O O . THR A 1 202 ? -4.257 -4.005 17.248 1.00 97.69 202 THR A O 1
ATOM 1593 N N . SER A 1 203 ? -5.282 -4.977 15.506 1.00 98.31 203 SER A N 1
ATOM 1594 C CA . SER A 1 203 ? -6.645 -4.918 16.044 1.00 98.31 203 SER A CA 1
ATOM 1595 C C . SER A 1 203 ? -6.759 -5.672 17.366 1.00 98.31 203 SER A C 1
ATOM 1597 O O . SER A 1 203 ? -7.238 -5.131 18.364 1.00 98.31 203 SER A O 1
ATOM 1599 N N . ARG A 1 204 ? -6.260 -6.913 17.393 1.00 97.88 204 ARG A N 1
ATOM 1600 C CA . ARG A 1 204 ? -6.284 -7.747 18.598 1.00 97.88 204 ARG A CA 1
ATOM 1601 C C . ARG A 1 204 ? -5.451 -7.149 19.720 1.00 97.88 204 ARG A C 1
ATOM 1603 O O . ARG A 1 204 ? -5.873 -7.192 20.867 1.00 97.88 204 ARG A O 1
ATOM 1610 N N . GLU A 1 205 ? -4.305 -6.566 19.398 1.00 97.00 205 GLU A N 1
ATOM 1611 C CA . GLU A 1 205 ? -3.434 -5.981 20.413 1.00 97.00 205 GLU A CA 1
ATOM 1612 C C . GLU A 1 205 ? -3.965 -4.657 20.978 1.00 97.00 205 GLU A C 1
ATOM 1614 O O . GLU A 1 205 ? -3.900 -4.442 22.185 1.00 97.00 205 GLU A O 1
ATOM 1619 N N . LEU A 1 206 ? -4.487 -3.764 20.131 1.00 96.62 206 LEU A N 1
ATOM 1620 C CA . LEU A 1 206 ? -4.959 -2.450 20.577 1.00 96.62 206 LEU A CA 1
ATOM 1621 C C . LEU A 1 206 ? -6.364 -2.488 21.185 1.00 96.62 206 LEU A C 1
ATOM 1623 O O . LEU A 1 206 ? -6.627 -1.742 22.125 1.00 96.62 206 LEU A O 1
ATOM 1627 N N . PHE A 1 207 ? -7.256 -3.328 20.657 1.00 97.56 207 PHE A N 1
ATOM 1628 C CA . PHE A 1 207 ? -8.681 -3.321 21.013 1.00 97.56 207 PHE A CA 1
ATOM 1629 C C . PHE A 1 207 ? -9.167 -4.631 21.638 1.00 97.56 207 PHE A C 1
ATOM 1631 O O . PHE A 1 207 ? -10.334 -4.723 22.018 1.00 97.56 207 PHE A O 1
ATOM 1638 N N . GLY A 1 208 ? -8.313 -5.659 21.721 1.00 98.00 208 GLY A N 1
ATOM 1639 C CA . GLY A 1 208 ? -8.691 -6.976 22.245 1.00 98.00 208 GLY A CA 1
ATOM 1640 C C . GLY A 1 208 ? -9.693 -7.729 21.366 1.00 98.00 208 GLY A C 1
ATOM 1641 O O . GLY A 1 208 ? -10.337 -8.662 21.839 1.00 98.00 208 GLY A O 1
ATOM 1642 N N . ARG A 1 209 ? -9.878 -7.305 20.108 1.00 97.75 209 ARG A N 1
ATOM 1643 C CA . ARG A 1 209 ? -11.005 -7.707 19.258 1.00 97.75 209 ARG A CA 1
ATOM 1644 C C . ARG A 1 209 ? -10.584 -8.000 17.810 1.00 97.75 209 ARG A C 1
ATOM 1646 O O . ARG A 1 209 ? -9.599 -7.419 17.338 1.00 97.75 209 ARG A O 1
ATOM 1653 N N . PRO A 1 210 ? -11.284 -8.907 17.099 1.00 97.94 210 PRO A N 1
ATOM 1654 C CA . PRO A 1 210 ? -11.038 -9.150 15.679 1.00 97.94 210 PRO A CA 1
ATOM 1655 C C . PRO A 1 210 ? -11.418 -7.929 14.832 1.00 97.94 210 PRO A C 1
ATOM 1657 O O . PRO A 1 210 ? -12.303 -7.158 15.213 1.00 97.94 210 PRO A O 1
ATOM 1660 N N . LEU A 1 211 ? -10.767 -7.787 13.672 1.00 97.62 211 LEU A N 1
ATOM 1661 C CA . LEU A 1 211 ? -10.911 -6.634 12.775 1.00 97.62 211 LEU A CA 1
ATOM 1662 C C . LEU A 1 211 ? -12.376 -6.397 12.352 1.00 97.62 211 LEU A C 1
ATOM 1664 O O . LEU A 1 211 ? -12.809 -5.251 12.270 1.00 97.62 211 LEU A O 1
ATOM 1668 N N . ASP A 1 212 ? -13.151 -7.471 12.179 1.00 97.88 212 ASP A N 1
ATOM 1669 C CA . ASP A 1 212 ? -14.568 -7.447 11.772 1.00 97.88 212 ASP A CA 1
ATOM 1670 C C . ASP A 1 212 ? -15.515 -6.873 12.835 1.00 97.88 212 ASP A C 1
ATOM 1672 O O . ASP A 1 212 ? -16.665 -6.560 12.542 1.00 97.88 212 ASP A O 1
ATOM 1676 N N . SER A 1 213 ? -15.046 -6.737 14.077 1.00 97.94 213 SER A N 1
ATOM 1677 C CA . SER A 1 213 ? -15.844 -6.249 15.212 1.00 97.94 213 SER A CA 1
ATOM 1678 C C . SER A 1 213 ? -15.482 -4.832 15.658 1.00 97.94 213 SER A C 1
ATOM 1680 O O . SER A 1 213 ? -15.946 -4.376 16.707 1.00 97.94 213 SER A O 1
ATOM 1682 N N . LEU A 1 214 ? -14.627 -4.152 14.892 1.00 98.25 214 LEU A N 1
ATOM 1683 C CA . LEU A 1 214 ? -14.201 -2.794 15.198 1.00 98.25 214 LEU A CA 1
ATOM 1684 C C . LEU A 1 214 ? -15.285 -1.772 14.874 1.00 98.25 214 LEU A C 1
ATOM 1686 O O . LEU A 1 214 ? -15.983 -1.880 13.864 1.00 98.25 214 LEU A O 1
ATOM 1690 N N . SER A 1 215 ? -15.378 -0.736 15.707 1.00 98.19 215 SER A N 1
ATOM 1691 C CA . SER A 1 215 ? -16.178 0.444 15.374 1.00 98.19 215 SER A CA 1
ATOM 1692 C C . SER A 1 215 ? -15.539 1.252 14.234 1.00 98.19 215 SER A C 1
ATOM 1694 O O . SER A 1 215 ? -14.359 1.082 13.913 1.00 98.19 215 SER A O 1
ATOM 1696 N N . GLU A 1 216 ? -16.291 2.186 13.640 1.00 98.00 216 GLU A N 1
ATOM 1697 C CA . GLU A 1 216 ? -15.750 3.113 12.631 1.00 98.00 216 GLU A CA 1
ATOM 1698 C C . GLU A 1 216 ? -14.537 3.896 13.162 1.00 98.00 216 GLU A C 1
ATOM 1700 O O . GLU A 1 216 ? -13.558 4.115 12.447 1.00 98.00 216 GLU A O 1
ATOM 1705 N N . GLU A 1 217 ? -14.578 4.305 14.432 1.00 98.44 217 GLU A N 1
ATOM 1706 C CA . GLU A 1 217 ? -13.501 5.038 15.092 1.00 98.44 217 GLU A CA 1
ATOM 1707 C C . GLU A 1 217 ? -12.245 4.180 15.268 1.00 98.44 217 GLU A C 1
ATOM 1709 O O . GLU A 1 217 ? -11.131 4.664 15.050 1.00 98.44 217 GLU A O 1
ATOM 1714 N N . GLU A 1 218 ? -12.409 2.914 15.650 1.00 98.50 218 GLU A N 1
ATOM 1715 C CA . GLU A 1 218 ? -11.308 1.960 15.808 1.00 98.50 218 GLU A CA 1
ATOM 1716 C C . GLU A 1 218 ? -10.690 1.600 14.447 1.00 98.50 218 GLU A C 1
ATOM 1718 O O . GLU A 1 218 ? -9.465 1.620 14.299 1.00 98.50 218 GLU A O 1
ATOM 1723 N N . ALA A 1 219 ? -11.519 1.388 13.421 1.00 98.50 219 ALA A N 1
ATOM 1724 C CA . ALA A 1 219 ? -11.077 1.181 12.043 1.00 98.50 219 ALA A CA 1
ATOM 1725 C C . ALA A 1 219 ? -10.283 2.388 11.509 1.00 98.50 219 ALA A C 1
ATOM 1727 O O . ALA A 1 219 ? -9.179 2.237 10.978 1.00 98.50 219 ALA A O 1
ATOM 1728 N N . ALA A 1 220 ? -10.787 3.609 11.712 1.00 98.50 220 ALA A N 1
ATOM 1729 C CA . ALA A 1 220 ? -10.083 4.833 11.334 1.00 98.50 220 ALA A CA 1
ATOM 1730 C C . ALA A 1 220 ? -8.749 4.985 12.075 1.00 98.50 220 ALA A C 1
ATOM 1732 O O . ALA A 1 220 ? -7.761 5.425 11.483 1.00 98.50 220 ALA A O 1
ATOM 1733 N N . MET A 1 221 ? -8.693 4.590 13.350 1.00 98.56 221 MET A N 1
ATOM 1734 C CA . MET A 1 221 ? -7.460 4.590 14.134 1.00 98.56 221 MET A CA 1
ATOM 1735 C C . MET A 1 221 ? -6.396 3.679 13.508 1.00 98.56 221 MET A C 1
ATOM 1737 O O . MET A 1 221 ? -5.245 4.093 13.347 1.00 98.56 221 MET A O 1
ATOM 1741 N N . LEU A 1 222 ? -6.783 2.463 13.105 1.00 98.19 222 LEU A N 1
ATOM 1742 C CA . LEU A 1 222 ? -5.887 1.529 12.420 1.00 98.19 222 LEU A CA 1
ATOM 1743 C C . LEU A 1 222 ? -5.378 2.093 11.093 1.00 98.19 222 LEU A C 1
ATOM 1745 O O . LEU A 1 222 ? -4.175 2.069 10.841 1.00 98.19 222 LEU A O 1
ATOM 1749 N N . VAL A 1 223 ? -6.262 2.662 10.271 1.00 98.31 223 VAL A N 1
ATOM 1750 C CA . VAL A 1 223 ? -5.881 3.269 8.985 1.00 98.31 223 VAL A CA 1
ATOM 1751 C C . VAL A 1 223 ? -4.897 4.431 9.180 1.00 98.31 223 VAL A C 1
ATOM 1753 O O . VAL A 1 223 ? -3.946 4.587 8.408 1.00 98.31 223 VAL A O 1
ATOM 1756 N N . VAL A 1 224 ? -5.058 5.231 10.239 1.00 98.31 224 VAL A N 1
ATOM 1757 C CA . VAL A 1 224 ? -4.082 6.276 10.581 1.00 98.31 224 VAL A CA 1
ATOM 1758 C C . VAL A 1 224 ? -2.725 5.671 10.949 1.00 98.31 224 VAL A C 1
ATOM 1760 O O . VAL A 1 224 ? -1.704 6.186 10.488 1.00 98.31 224 VAL A O 1
ATOM 1763 N N . LEU A 1 225 ? -2.690 4.582 11.723 1.00 97.94 225 LEU A N 1
ATOM 1764 C CA . LEU A 1 225 ? -1.439 3.906 12.086 1.00 97.94 225 LEU A CA 1
ATOM 1765 C C . LEU A 1 225 ? -0.710 3.325 10.872 1.00 97.94 225 LEU A C 1
ATOM 1767 O O . LEU A 1 225 ? 0.508 3.445 10.804 1.00 97.94 225 LEU A O 1
ATOM 1771 N N . VAL A 1 226 ? -1.433 2.784 9.889 1.00 97.44 226 VAL A N 1
ATOM 1772 C CA . VAL A 1 226 ? -0.858 2.331 8.609 1.00 97.44 226 VAL A CA 1
ATOM 1773 C C . VAL A 1 226 ? -0.119 3.473 7.902 1.00 97.44 226 VAL A C 1
ATOM 1775 O O . VAL A 1 226 ? 1.006 3.323 7.420 1.00 97.44 226 VAL A O 1
ATOM 1778 N N . LYS A 1 227 ? -0.733 4.660 7.862 1.00 96.50 227 LYS A N 1
ATOM 1779 C CA . LYS A 1 227 ? -0.155 5.839 7.203 1.00 96.50 227 LYS A CA 1
ATOM 1780 C C . LYS A 1 227 ? 0.985 6.471 8.001 1.00 96.50 227 LYS A C 1
ATOM 1782 O O . LYS A 1 227 ? 1.914 7.027 7.414 1.00 96.50 227 LYS A O 1
ATOM 1787 N N . ALA A 1 228 ? 0.885 6.442 9.323 1.00 96.19 228 ALA A N 1
ATOM 1788 C CA . ALA A 1 228 ? 1.780 7.142 10.226 1.00 96.19 228 ALA A CA 1
ATOM 1789 C C . ALA A 1 228 ? 2.110 6.270 11.453 1.00 96.19 228 ALA A C 1
ATOM 1791 O O . ALA A 1 228 ? 1.711 6.595 12.573 1.00 96.19 228 ALA A O 1
ATOM 1792 N N . PRO A 1 229 ? 2.886 5.183 11.276 1.00 96.50 229 PRO A N 1
ATOM 1793 C CA . PRO A 1 229 ? 3.160 4.221 12.348 1.00 96.50 229 PRO A CA 1
ATOM 1794 C C . PRO A 1 229 ? 3.905 4.834 13.537 1.00 96.50 229 PRO A C 1
ATOM 1796 O O . PRO A 1 229 ? 3.822 4.329 14.651 1.00 96.50 229 PRO A O 1
ATOM 1799 N N . SER A 1 230 ? 4.598 5.959 13.335 1.00 95.81 230 SER A N 1
ATOM 1800 C CA . SER A 1 230 ? 5.262 6.719 14.399 1.00 95.81 230 SER A CA 1
ATOM 1801 C C . SER A 1 230 ? 4.299 7.339 15.421 1.00 95.81 230 SER A C 1
ATOM 1803 O O . SER A 1 230 ? 4.738 7.751 16.494 1.00 95.81 230 SER A O 1
ATOM 1805 N N . PHE A 1 231 ? 2.998 7.405 15.125 1.00 95.75 231 PHE A N 1
ATOM 1806 C CA . PHE A 1 231 ? 1.984 7.928 16.043 1.00 95.75 231 PHE A CA 1
ATOM 1807 C C . PHE A 1 231 ? 1.528 6.900 17.086 1.00 95.75 231 PHE A C 1
ATOM 1809 O O . PHE A 1 231 ? 0.792 7.270 17.998 1.00 95.75 231 PHE A O 1
ATOM 1816 N N . SER A 1 232 ? 2.008 5.649 17.025 1.00 95.56 232 SER A N 1
ATOM 1817 C CA . SER A 1 232 ? 1.705 4.619 18.032 1.00 95.56 232 SER A CA 1
ATOM 1818 C C . SER A 1 232 ? 2.081 5.024 19.459 1.00 95.56 232 SER A C 1
ATOM 1820 O O . SER A 1 232 ? 1.508 4.508 20.415 1.00 95.56 232 SER A O 1
ATOM 1822 N N . ASP A 1 233 ? 3.041 5.939 19.600 1.00 96.00 233 ASP A N 1
ATOM 1823 C CA . ASP A 1 233 ? 3.560 6.412 20.886 1.00 96.00 233 ASP A CA 1
ATOM 1824 C C . ASP A 1 233 ? 2.949 7.770 21.296 1.00 96.00 233 ASP A C 1
ATOM 1826 O O . ASP A 1 233 ? 3.362 8.371 22.284 1.00 96.00 233 ASP A O 1
ATOM 1830 N N . ARG A 1 234 ? 1.979 8.293 20.525 1.00 96.75 234 ARG A N 1
ATOM 1831 C CA . ARG A 1 234 ? 1.374 9.626 20.706 1.00 96.75 234 ARG A CA 1
ATOM 1832 C C . ARG A 1 234 ? -0.159 9.558 20.608 1.00 96.75 234 ARG A C 1
ATOM 1834 O O . ARG A 1 234 ? -0.723 10.027 19.613 1.00 96.75 234 ARG A O 1
ATOM 1841 N N . PRO A 1 235 ? -0.851 9.012 21.625 1.00 96.12 235 PRO A N 1
ATOM 1842 C CA . PRO A 1 235 ? -2.279 8.686 21.546 1.00 96.12 235 PRO A CA 1
ATOM 1843 C C . PRO A 1 235 ? -3.171 9.898 21.248 1.00 96.12 235 PRO A C 1
ATOM 1845 O O . PRO A 1 235 ? -4.088 9.803 20.439 1.00 96.12 235 PRO A O 1
ATOM 1848 N N . GLU A 1 236 ? -2.870 11.070 21.812 1.00 97.69 236 GLU A N 1
ATOM 1849 C CA . GLU A 1 236 ? -3.647 12.285 21.535 1.00 97.69 236 GLU A CA 1
ATOM 1850 C C . GLU A 1 236 ? -3.516 12.758 20.082 1.00 97.69 236 GLU A C 1
ATOM 1852 O O . GLU A 1 236 ? -4.481 13.196 19.456 1.00 97.69 236 GLU A O 1
ATOM 1857 N N . ALA A 1 237 ? -2.302 12.691 19.528 1.00 97.19 237 ALA A N 1
ATOM 1858 C CA . ALA A 1 237 ? -2.055 13.087 18.148 1.00 97.19 237 ALA A CA 1
ATOM 1859 C C . ALA A 1 237 ? -2.719 12.105 17.176 1.00 97.19 237 ALA A C 1
ATOM 1861 O O . ALA A 1 237 ? -3.269 12.525 16.156 1.00 97.19 237 ALA A O 1
ATOM 1862 N N . LEU A 1 238 ? -2.710 10.820 17.534 1.00 97.31 238 LEU A N 1
ATOM 1863 C CA . LEU A 1 238 ? -3.392 9.761 16.811 1.00 97.31 238 LEU A CA 1
ATOM 1864 C C . LEU A 1 238 ? -4.918 9.975 16.807 1.00 97.31 238 LEU A C 1
ATOM 1866 O O . LEU A 1 238 ? -5.521 9.967 15.735 1.00 97.31 238 LEU A O 1
ATOM 1870 N N . ALA A 1 239 ? -5.520 10.294 17.959 1.00 98.00 239 ALA A N 1
ATOM 1871 C CA . ALA A 1 239 ? -6.944 10.625 18.065 1.00 98.00 239 ALA A CA 1
ATOM 1872 C C . ALA A 1 239 ? -7.329 11.829 17.186 1.00 98.00 239 ALA A C 1
ATOM 1874 O O . ALA A 1 239 ? -8.270 11.747 16.400 1.00 98.00 239 ALA A O 1
ATOM 1875 N N . ARG A 1 240 ? -6.536 12.913 17.201 1.00 98.31 240 ARG A N 1
ATOM 1876 C CA . ARG A 1 240 ? -6.773 14.076 16.321 1.00 98.31 240 ARG A CA 1
ATOM 1877 C C . ARG A 1 240 ? -6.711 13.719 14.834 1.00 98.31 240 ARG A C 1
ATOM 1879 O O . ARG A 1 240 ? -7.452 14.286 14.032 1.00 98.31 240 ARG A O 1
ATOM 1886 N N . MET A 1 241 ? -5.801 12.830 14.435 1.00 98.00 241 MET A N 1
ATOM 1887 C CA . MET A 1 241 ? -5.707 12.372 13.046 1.00 98.00 241 MET A CA 1
ATOM 1888 C C . MET A 1 241 ? -6.888 11.485 12.652 1.00 98.00 241 MET A C 1
ATOM 1890 O O . MET A 1 241 ? -7.412 11.660 11.552 1.00 98.00 241 MET A O 1
ATOM 1894 N N . ARG A 1 242 ? -7.323 10.590 13.548 1.00 98.31 242 ARG A N 1
ATOM 1895 C CA . ARG A 1 242 ? -8.525 9.766 13.379 1.00 98.31 242 ARG A CA 1
ATOM 1896 C C . ARG A 1 242 ? -9.749 10.647 13.145 1.00 98.31 242 ARG A C 1
ATOM 1898 O O . ARG A 1 242 ? -10.419 10.488 12.130 1.00 98.31 242 A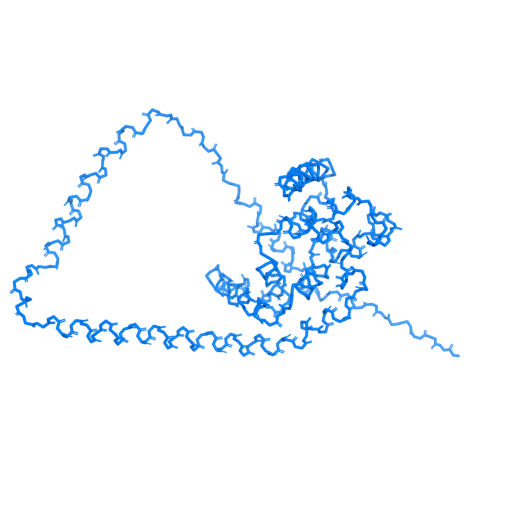RG A O 1
ATOM 1905 N N . ASP A 1 243 ? -9.990 11.621 14.018 1.00 98.56 243 ASP A N 1
ATOM 1906 C CA . ASP A 1 243 ? -11.181 12.477 13.938 1.00 98.56 243 ASP A CA 1
ATOM 1907 C C . ASP A 1 243 ? -11.202 13.289 12.635 1.00 98.56 243 ASP A C 1
ATOM 1909 O O . ASP A 1 243 ? -12.229 13.387 11.964 1.00 98.56 243 ASP A O 1
ATOM 1913 N N . ARG A 1 244 ? -10.038 13.798 12.206 1.00 98.31 244 ARG A N 1
ATOM 1914 C CA . ARG A 1 244 ? -9.890 14.476 10.907 1.00 98.31 244 ARG A CA 1
ATOM 1915 C C . ARG A 1 244 ? -10.148 13.549 9.721 1.00 98.31 244 ARG A C 1
ATOM 1917 O O . ARG A 1 244 ? -10.703 14.004 8.723 1.00 98.31 244 ARG A O 1
ATOM 1924 N N . LEU A 1 245 ? -9.701 12.293 9.788 1.00 98.06 245 LEU A N 1
ATOM 1925 C CA . LEU A 1 245 ? -9.925 11.310 8.728 1.00 98.06 245 LEU A CA 1
ATOM 1926 C C . LEU A 1 245 ? -11.421 11.007 8.589 1.00 98.06 245 LEU A C 1
ATOM 1928 O O . LEU A 1 245 ? -11.947 11.106 7.483 1.00 98.06 245 LEU A O 1
ATOM 1932 N N . ILE A 1 246 ? -12.097 10.724 9.707 1.00 98.44 246 ILE A N 1
ATOM 1933 C CA . ILE A 1 246 ? -13.537 10.435 9.749 1.00 98.44 246 ILE A CA 1
ATOM 1934 C C . ILE A 1 246 ? -14.344 11.627 9.237 1.00 98.44 246 ILE A C 1
ATOM 1936 O O . ILE A 1 246 ? -15.221 11.444 8.398 1.00 98.44 246 ILE A O 1
ATOM 1940 N N . ALA A 1 247 ? -14.031 12.845 9.691 1.00 98.31 247 ALA A N 1
ATOM 1941 C CA . ALA A 1 247 ? -14.736 14.050 9.259 1.00 98.31 247 ALA A CA 1
ATOM 1942 C C . ALA A 1 247 ? -14.685 14.221 7.731 1.00 98.31 247 ALA A C 1
ATOM 1944 O O . ALA A 1 247 ? -15.727 14.352 7.092 1.00 98.31 247 ALA A O 1
ATOM 1945 N N . LYS A 1 248 ? -13.489 14.128 7.132 1.00 98.00 248 LYS A N 1
ATOM 1946 C CA . LYS A 1 248 ? -13.315 14.249 5.675 1.00 98.00 248 LYS A CA 1
ATOM 1947 C C . LYS A 1 248 ? -13.966 13.107 4.897 1.00 98.00 248 LYS A C 1
ATOM 1949 O O . LYS A 1 248 ? -14.491 13.319 3.808 1.00 98.00 248 LYS A O 1
ATOM 1954 N N . TRP A 1 249 ? -13.907 11.891 5.432 1.00 97.69 249 TRP A N 1
ATOM 1955 C CA . TRP A 1 249 ? -14.525 10.724 4.809 1.00 97.69 249 TRP A CA 1
ATOM 1956 C C . TRP A 1 249 ? -16.055 10.837 4.795 1.00 97.69 249 TRP A C 1
ATOM 1958 O O . TRP A 1 249 ? -16.677 10.610 3.758 1.00 97.69 249 TRP A O 1
ATOM 1968 N N . ARG A 1 250 ? -16.661 11.270 5.909 1.00 97.75 250 ARG A N 1
ATOM 1969 C CA . ARG A 1 250 ? -18.108 11.519 6.011 1.00 97.75 250 ARG A CA 1
ATOM 1970 C C . ARG A 1 250 ? -18.561 12.657 5.099 1.00 97.75 250 ARG A C 1
ATOM 1972 O O . ARG A 1 250 ? -19.570 12.507 4.418 1.00 97.75 250 ARG A O 1
ATOM 1979 N N . GLU A 1 251 ? -17.794 13.745 5.031 1.00 97.81 251 GLU A N 1
ATOM 1980 C CA . GLU A 1 251 ? -18.031 14.846 4.086 1.00 97.81 251 GLU A CA 1
ATOM 1981 C C . GLU A 1 251 ? -18.032 14.339 2.635 1.00 97.81 251 GLU A C 1
ATOM 1983 O O . GLU A 1 251 ? -18.971 14.598 1.887 1.00 97.81 251 GLU A O 1
ATOM 1988 N N . GLN A 1 252 ? -17.043 13.526 2.248 1.00 96.56 252 GLN A N 1
ATOM 1989 C CA . GLN A 1 252 ? -16.998 12.948 0.904 1.00 96.56 252 GLN A CA 1
ATOM 1990 C C . GLN A 1 252 ? -18.178 12.002 0.626 1.00 96.56 252 GLN A C 1
ATOM 1992 O O . GLN A 1 252 ? -18.719 12.016 -0.482 1.00 96.56 252 GLN A O 1
ATOM 1997 N N . LYS A 1 253 ? -18.577 11.175 1.603 1.00 95.62 253 LYS A N 1
ATOM 1998 C CA . LYS A 1 253 ? -19.752 10.297 1.479 1.00 95.62 253 LYS A CA 1
ATOM 1999 C C . LYS A 1 253 ? -21.041 11.097 1.287 1.00 95.62 253 LYS A C 1
ATOM 2001 O O . LYS A 1 253 ? -21.876 10.679 0.492 1.00 95.62 253 LYS A O 1
ATOM 2006 N N . ALA A 1 254 ? -21.192 12.227 1.979 1.00 97.00 254 ALA A N 1
ATOM 2007 C CA . ALA A 1 254 ? -22.362 13.091 1.851 1.00 97.00 254 ALA A CA 1
ATOM 2008 C C . ALA A 1 254 ? -22.480 13.701 0.445 1.00 97.00 254 ALA A C 1
ATOM 2010 O O . ALA A 1 254 ? -23.570 13.718 -0.108 1.00 97.00 254 ALA A O 1
ATOM 2011 N N . THR A 1 255 ? -21.367 14.115 -0.170 1.00 97.25 255 THR A N 1
ATOM 2012 C CA . THR A 1 255 ? -21.355 14.716 -1.520 1.00 97.25 255 THR A CA 1
ATOM 2013 C C . THR A 1 255 ? -21.682 13.729 -2.649 1.00 97.25 255 THR A C 1
ATOM 2015 O O . THR A 1 255 ? -22.012 14.149 -3.754 1.00 97.25 255 THR A O 1
ATOM 2018 N N . LYS A 1 256 ? -21.552 12.418 -2.417 1.00 94.19 256 LYS A N 1
ATOM 2019 C CA . LYS A 1 256 ? -21.822 11.380 -3.430 1.00 94.19 256 LYS A CA 1
ATOM 2020 C C . LYS A 1 256 ? -23.262 10.850 -3.421 1.00 94.19 256 LYS A C 1
ATOM 2022 O O . LYS A 1 256 ? -23.577 10.028 -4.279 1.00 94.19 256 LYS A O 1
ATOM 2027 N N . ARG A 1 257 ? -24.083 11.243 -2.444 1.00 84.12 257 ARG A N 1
ATOM 2028 C CA . ARG A 1 257 ? -25.502 10.867 -2.346 1.00 84.12 257 ARG A CA 1
ATOM 2029 C C . ARG A 1 257 ? -26.371 11.913 -3.023 1.00 84.12 257 ARG A C 1
ATOM 2031 O O . ARG A 1 257 ? -27.358 11.488 -3.655 1.00 84.12 257 ARG A O 1
#

Secondary structure (DSSP, 8-state):
---------PPPHHHHHHHHHHHHTTSS---------TTTHHHHHHHHHHHHHHHHHHHHHHS--GGG-SS-HHHHHHHHHHHHHHHHHHHHHHHHHHHHHHHHHHHHHHHHHHTS-HHHHS--HHHHHHHHHH-S-HHHHHHHHHHHHH-GGGGTS-HHHHHHHHHHHHHHHHHHS-HHHHHHHHHHH-EEETTEE-HHHHHHHHHSS-GGG--HHHHHHHHHHHH-GGGGG-HHHHHHHHHHHHHHHHHHHHHT-

Foldseek 3Di:
DDDDDDDDDDDDVVLVVLVVVVVVVPVPPDPPPPVPDPPPVPVVVVVVVVVVVVVVVVCCVVVDDPPVPPDPPPVVVVVVVVVVVVVVVVVVVVLVVLLVVCVVCVVVLVVLLVPFDPCLLPPAPLLLLLLVLVDPALLLLLLLLVCVVRPVVQVVVDDVSVVVSSVSSSVSCVVPPDPSSSSSSLQARQQQAPPDGHPQVVCCVPPVDGSNPDDSLSSLLSSLSSVPVVCPVPVVVSSVSSVVSVVVSVVVVVVVD

pLDDT: mean 84.24, std 19.49, range [34.78, 98.56]

Radius of gyration: 25.85 Å; chains: 1; bounding box: 54×82×71 Å